Protein AF-A0AAD3ZET9-F1 (afdb_monomer_lite)

Radius of gyration: 19.84 Å; chains: 1; bounding box: 52×35×60 Å

Foldseek 3Di:
DLLVVLVVVCVVPVVLVVLLVVLLVVLVVVLVVLLVVLVPDDDDDLVLVQLVSLLVLLLSLLLSLLLSLLVQQLQVQLQCFPVVVVVLVDPDQLLVVLVSSLCRSLVSSCVRSVVSLVVNVVSPGSYDDSVLSVLLNSLLSLLLSLVSNLNCLVPHNSVDDPPVPDPPDPDPPVSSVVSSVVSSVSSVVLSCLLSVLSVCVVVVVDDPVCSVVSNVVSSVVSSVSSVVSNVCSSPVSSVSSVVVSVPD

Structure (mmCIF, N/CA/C/O backbone):
data_AF-A0AAD3ZET9-F1
#
_entry.id   AF-A0AAD3ZET9-F1
#
loop_
_atom_site.group_PDB
_atom_site.id
_atom_site.type_symbol
_atom_site.label_atom_id
_atom_site.label_alt_id
_atom_site.label_comp_id
_atom_site.label_asym_id
_atom_site.label_entity_id
_atom_site.label_seq_id
_atom_site.pdbx_PDB_ins_code
_atom_site.Cartn_x
_atom_site.Cartn_y
_atom_site.Cartn_z
_atom_site.occupancy
_atom_site.B_iso_or_equiv
_atom_site.auth_seq_id
_atom_site.auth_comp_id
_atom_site.auth_asym_id
_atom_site.auth_atom_id
_atom_site.pdbx_PDB_model_num
ATOM 1 N N . MET A 1 1 ? -18.912 12.401 10.276 1.00 59.88 1 MET A N 1
ATOM 2 C CA . MET A 1 1 ? -18.381 12.995 11.529 1.00 59.88 1 MET A CA 1
ATOM 3 C C . MET A 1 1 ? -17.102 12.295 11.999 1.00 59.88 1 MET A C 1
ATOM 5 O O . MET A 1 1 ? -16.132 12.987 12.284 1.00 59.88 1 MET A O 1
ATOM 9 N N . VAL A 1 2 ? -17.062 10.954 11.974 1.00 72.69 2 VAL A N 1
ATOM 10 C CA . VAL A 1 2 ? -15.893 10.130 12.354 1.00 72.69 2 VAL A CA 1
ATOM 11 C C . VAL A 1 2 ? -14.619 10.475 11.569 1.00 72.69 2 VAL A C 1
ATOM 13 O O . VAL A 1 2 ? -13.612 10.811 12.177 1.00 72.69 2 VAL A O 1
ATOM 16 N N . LEU A 1 3 ? -14.673 10.543 10.233 1.00 71.94 3 LEU A N 1
ATOM 17 C CA . LEU A 1 3 ? -13.487 10.866 9.421 1.00 71.94 3 LEU A CA 1
ATOM 18 C C . LEU A 1 3 ? -12.849 12.220 9.787 1.00 71.94 3 LEU A C 1
ATOM 2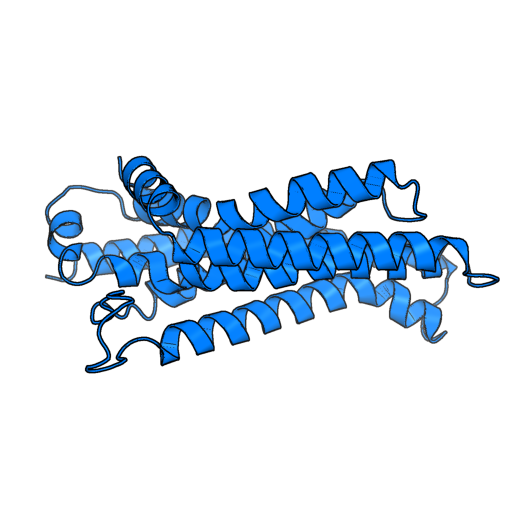0 O O . LEU A 1 3 ? -11.632 12.352 9.818 1.00 71.94 3 LEU A O 1
ATOM 24 N N . ARG A 1 4 ? -13.658 13.239 10.112 1.00 76.31 4 ARG A N 1
ATOM 25 C CA . ARG A 1 4 ? -13.148 14.566 10.504 1.00 76.31 4 ARG A CA 1
ATOM 26 C C . ARG A 1 4 ? -12.448 14.526 11.865 1.00 76.31 4 ARG A C 1
ATOM 28 O O . ARG A 1 4 ? -11.499 15.280 12.071 1.00 76.31 4 ARG A O 1
ATOM 35 N N . LYS A 1 5 ? -12.918 13.678 12.787 1.00 80.06 5 LYS A N 1
ATOM 36 C CA . LYS A 1 5 ? -12.248 13.411 14.068 1.00 80.06 5 LYS A CA 1
ATOM 37 C C . LYS A 1 5 ? -10.901 12.737 13.806 1.00 80.06 5 LYS A C 1
ATOM 39 O O . LYS A 1 5 ? -9.888 13.257 14.260 1.00 80.06 5 LYS A O 1
ATOM 44 N N . ASP A 1 6 ? -10.889 11.665 13.020 1.00 76.50 6 ASP A N 1
ATOM 45 C CA . ASP A 1 6 ? -9.679 10.881 12.749 1.00 76.50 6 ASP A CA 1
ATOM 46 C C . ASP A 1 6 ? -8.625 11.709 12.001 1.00 76.50 6 ASP A C 1
ATOM 48 O O . ASP A 1 6 ? -7.457 11.711 12.377 1.00 76.50 6 ASP A O 1
ATOM 52 N N . LEU A 1 7 ? -9.034 12.537 11.033 1.00 76.62 7 LEU A N 1
ATOM 53 C CA . LEU A 1 7 ? -8.137 13.491 10.373 1.00 76.62 7 LEU A CA 1
ATOM 54 C C . LEU A 1 7 ? -7.570 14.527 11.350 1.00 76.62 7 LEU A C 1
ATOM 56 O O . LEU A 1 7 ? -6.375 14.801 11.324 1.00 76.62 7 LEU A O 1
ATOM 60 N N . LYS A 1 8 ? -8.385 15.089 12.252 1.00 80.75 8 LYS A N 1
ATOM 61 C CA . LYS A 1 8 ? -7.870 16.003 13.286 1.00 80.75 8 LYS A CA 1
ATOM 62 C C . LYS A 1 8 ? -6.879 15.310 14.220 1.00 80.75 8 LYS A C 1
ATOM 64 O O . LYS A 1 8 ? -5.931 15.958 14.651 1.00 80.75 8 LYS A O 1
ATOM 69 N N . LEU A 1 9 ? -7.089 14.032 14.536 1.00 74.94 9 LEU A N 1
ATOM 70 C CA . LEU A 1 9 ? -6.130 13.241 15.306 1.00 74.94 9 LEU A CA 1
ATOM 71 C C . LEU A 1 9 ? -4.838 13.020 14.514 1.00 74.94 9 LEU A C 1
ATOM 73 O O . LEU A 1 9 ? -3.771 13.191 15.087 1.00 74.94 9 LEU A O 1
ATOM 77 N N . LEU A 1 10 ? -4.920 12.762 13.202 1.00 75.00 10 LEU A N 1
ATOM 78 C CA . LEU A 1 10 ? -3.753 12.666 12.316 1.00 75.00 10 LEU A CA 1
ATOM 79 C C . LEU A 1 10 ? -2.869 13.915 12.399 1.00 75.00 10 LEU A C 1
ATOM 81 O O . LEU A 1 10 ? -1.666 13.824 12.618 1.00 75.00 10 LEU A O 1
ATOM 85 N N . PHE A 1 11 ? -3.473 15.097 12.267 1.00 78.94 11 PHE A N 1
ATOM 86 C CA . PHE A 1 11 ? -2.749 16.370 12.324 1.00 78.94 11 PHE A CA 1
ATOM 87 C C . PHE A 1 11 ? -2.179 16.685 13.712 1.00 78.94 11 PHE A C 1
ATOM 89 O O . PHE A 1 11 ? -1.324 17.555 13.834 1.00 78.94 11 PHE A O 1
ATOM 96 N N . ARG A 1 12 ? -2.641 15.994 14.758 1.00 80.44 12 ARG A N 1
ATOM 97 C CA . ARG A 1 12 ? -2.218 16.210 16.146 1.00 80.44 12 ARG A CA 1
ATOM 98 C C . ARG A 1 12 ? -1.306 15.112 16.685 1.00 80.44 12 ARG A C 1
ATOM 100 O O . ARG A 1 12 ? -0.864 15.247 17.820 1.00 80.44 12 ARG A O 1
ATOM 107 N N . ASP A 1 13 ? -1.044 14.052 15.922 1.00 78.50 13 ASP A N 1
ATOM 108 C CA . ASP A 1 13 ? -0.205 12.931 16.347 1.00 78.50 13 ASP A CA 1
ATOM 109 C C . ASP A 1 13 ? 1.251 13.161 15.900 1.00 78.50 13 ASP A C 1
ATOM 111 O O . ASP A 1 13 ? 1.584 12.908 14.739 1.00 78.50 13 ASP A O 1
ATOM 115 N N . PRO A 1 14 ? 2.139 13.666 16.781 1.00 77.56 14 PRO A N 1
ATOM 116 C CA . PRO A 1 14 ? 3.501 14.019 16.393 1.00 77.56 14 PRO A CA 1
ATOM 117 C C . PRO A 1 14 ? 4.295 12.799 15.923 1.00 77.56 14 PRO A C 1
ATOM 119 O O . PRO A 1 14 ? 5.133 12.923 15.036 1.00 77.56 14 PRO A O 1
ATOM 122 N N . VAL A 1 15 ? 4.012 11.609 16.461 1.00 79.50 15 VAL A N 1
ATOM 123 C CA . VAL A 1 15 ? 4.734 10.375 16.121 1.00 79.50 15 VAL A CA 1
ATOM 124 C C . VAL A 1 15 ? 4.503 9.993 14.669 1.00 79.50 15 VAL A C 1
ATOM 126 O O . VAL A 1 15 ? 5.445 9.624 13.968 1.00 79.50 15 VAL A O 1
ATOM 129 N N . LEU A 1 16 ? 3.277 10.171 14.186 1.00 83.38 16 LEU A N 1
ATOM 130 C CA . LEU A 1 16 ? 2.956 9.954 12.785 1.00 83.38 16 LEU A CA 1
ATOM 131 C C . LEU A 1 16 ? 3.684 10.942 11.865 1.00 83.38 16 LEU A C 1
ATOM 133 O O . LEU A 1 16 ? 4.212 10.534 10.832 1.00 83.38 16 LEU A O 1
ATOM 137 N N . TRP A 1 17 ? 3.762 12.219 12.244 1.00 85.88 17 TRP A N 1
ATOM 138 C CA . TRP A 1 17 ? 4.511 13.220 11.476 1.00 85.88 17 TRP A CA 1
ATOM 139 C C . TRP A 1 17 ? 6.011 12.941 11.466 1.00 85.88 17 TRP A C 1
ATOM 141 O O . TRP A 1 17 ? 6.640 13.080 10.419 1.00 85.88 17 TRP A O 1
ATOM 151 N N . TYR A 1 18 ? 6.579 12.473 12.581 1.00 87.19 18 TYR A N 1
ATOM 152 C CA . TYR A 1 18 ? 7.960 11.993 12.612 1.00 87.19 18 TYR A CA 1
ATOM 153 C C . TYR A 1 18 ? 8.155 10.781 11.690 1.00 87.19 18 TYR A C 1
ATOM 155 O O . TYR A 1 18 ? 9.127 10.735 10.935 1.00 87.19 18 TYR A O 1
ATOM 163 N N . GLY A 1 19 ? 7.217 9.829 11.682 1.00 87.44 19 GLY A N 1
ATOM 164 C CA . GLY A 1 19 ? 7.230 8.685 10.763 1.00 87.44 19 GLY A CA 1
ATOM 165 C C . GLY A 1 19 ? 7.160 9.100 9.289 1.00 87.44 19 GLY A C 1
ATOM 166 O O . GLY A 1 19 ? 7.924 8.601 8.464 1.00 87.44 19 GLY A O 1
ATOM 167 N N . LEU A 1 20 ? 6.295 10.063 8.959 1.00 90.06 20 LEU A N 1
ATOM 168 C CA . LEU A 1 20 ? 6.174 10.626 7.612 1.00 90.06 20 LEU A CA 1
ATOM 169 C C . LEU A 1 20 ? 7.440 11.371 7.188 1.00 90.06 20 LEU A C 1
ATOM 171 O O . LEU A 1 20 ? 7.938 11.138 6.090 1.00 90.06 20 LEU A O 1
ATOM 175 N N . ALA A 1 21 ? 7.989 12.225 8.054 1.00 91.25 21 ALA A N 1
ATOM 176 C CA . ALA A 1 21 ? 9.201 12.984 7.765 1.00 91.25 21 ALA A CA 1
ATOM 177 C C . ALA A 1 21 ? 10.410 12.063 7.552 1.00 91.25 21 ALA A C 1
ATOM 179 O O . ALA A 1 21 ? 11.133 12.208 6.569 1.00 91.25 21 ALA A O 1
ATOM 180 N N . THR A 1 22 ? 10.604 11.074 8.430 1.00 92.00 22 THR A N 1
ATOM 181 C CA . THR A 1 22 ? 11.693 10.091 8.294 1.00 92.00 22 THR A CA 1
ATOM 182 C C . THR A 1 22 ? 11.552 9.272 7.013 1.00 92.00 22 THR A C 1
ATOM 184 O O . THR A 1 22 ? 12.521 9.131 6.270 1.00 92.00 22 THR A O 1
ATOM 187 N N . SER A 1 23 ? 10.342 8.814 6.691 1.00 92.81 23 SER A N 1
ATOM 188 C CA . SER A 1 23 ? 10.069 8.087 5.446 1.00 92.81 23 SER A CA 1
ATOM 189 C C . SER A 1 23 ? 10.305 8.944 4.203 1.00 92.81 23 SER A C 1
ATOM 191 O O . SER A 1 23 ? 10.903 8.468 3.241 1.00 92.81 23 SER A O 1
ATOM 193 N N . ALA A 1 24 ? 9.900 10.216 4.222 1.00 93.88 24 ALA A N 1
ATOM 194 C CA . ALA A 1 24 ? 10.145 11.152 3.128 1.00 93.88 24 ALA A CA 1
ATOM 195 C C . ALA A 1 24 ? 11.647 11.400 2.908 1.00 93.88 24 ALA A C 1
ATOM 197 O O . ALA A 1 24 ? 12.103 11.406 1.767 1.00 93.88 24 ALA A O 1
ATOM 198 N N . ILE A 1 25 ? 12.430 11.536 3.985 1.00 94.00 25 ILE A N 1
ATOM 199 C CA . ILE A 1 25 ? 13.893 11.671 3.906 1.00 94.00 25 ILE A CA 1
ATOM 200 C C . ILE A 1 25 ? 14.513 10.423 3.269 1.00 94.00 25 ILE A C 1
ATOM 202 O O . ILE A 1 25 ? 15.313 10.537 2.340 1.00 94.00 25 ILE A O 1
ATOM 206 N N . VAL A 1 26 ? 14.126 9.228 3.727 1.00 94.12 26 VAL A N 1
ATOM 207 C CA . VAL A 1 26 ? 14.641 7.963 3.179 1.00 94.12 26 VAL A CA 1
ATOM 208 C C . VAL A 1 26 ? 14.272 7.808 1.703 1.00 94.12 26 VAL A C 1
ATOM 210 O O . VAL A 1 26 ? 15.124 7.436 0.898 1.00 94.12 26 VAL A O 1
ATOM 213 N N . LEU A 1 27 ? 13.036 8.146 1.326 1.00 94.31 27 LEU A N 1
ATOM 214 C CA . LEU A 1 27 ? 12.600 8.159 -0.071 1.00 94.31 27 LEU A CA 1
ATOM 215 C C . LEU A 1 27 ? 13.383 9.173 -0.911 1.00 94.31 27 LEU A C 1
ATOM 217 O O . LEU A 1 27 ? 13.745 8.860 -2.040 1.00 94.31 27 LEU A O 1
ATOM 221 N N . GLY A 1 28 ? 13.707 10.345 -0.364 1.00 92.81 28 GLY A N 1
ATOM 222 C CA . GLY A 1 28 ? 14.546 11.342 -1.031 1.00 92.81 28 GLY A CA 1
ATOM 223 C C . GLY A 1 28 ? 15.955 10.823 -1.323 1.00 92.81 28 GLY A C 1
ATOM 224 O O . GLY A 1 28 ? 16.427 10.920 -2.456 1.00 92.81 28 GLY A O 1
ATOM 225 N N . PHE A 1 29 ? 16.609 10.199 -0.336 1.00 93.75 29 PHE A N 1
ATOM 226 C CA . PHE A 1 29 ? 17.913 9.556 -0.544 1.00 93.75 29 PHE A CA 1
ATOM 227 C C . PHE A 1 29 ? 17.836 8.407 -1.548 1.00 93.75 29 PHE A C 1
ATOM 229 O O . PHE A 1 29 ? 18.713 8.266 -2.400 1.00 93.75 29 PHE A O 1
ATOM 236 N N . PHE A 1 30 ? 16.783 7.596 -1.474 1.00 92.88 30 PHE A N 1
ATOM 237 C CA . PHE A 1 30 ? 16.557 6.513 -2.420 1.00 92.88 30 PHE A CA 1
ATOM 238 C C . PHE A 1 30 ? 16.367 7.034 -3.853 1.00 92.88 30 PHE A C 1
ATOM 240 O O . PHE A 1 30 ? 17.014 6.524 -4.769 1.00 92.88 30 PHE A O 1
ATOM 247 N N . ALA A 1 31 ? 15.551 8.075 -4.050 1.00 91.06 31 ALA A N 1
ATOM 248 C CA . ALA A 1 31 ? 15.366 8.723 -5.347 1.00 91.06 31 ALA A CA 1
ATOM 249 C C . ALA A 1 31 ? 16.699 9.254 -5.884 1.00 91.06 31 ALA A C 1
ATOM 251 O O . ALA A 1 31 ? 17.090 8.917 -6.996 1.00 91.06 31 ALA A O 1
ATOM 252 N N . TYR A 1 32 ? 17.447 10.000 -5.069 1.00 90.38 32 TYR A N 1
ATOM 253 C CA . TYR A 1 32 ? 18.755 10.534 -5.448 1.00 90.38 32 TYR A CA 1
ATOM 254 C C . TYR A 1 32 ? 19.741 9.440 -5.889 1.00 90.38 32 TYR A C 1
ATOM 256 O O . TYR A 1 32 ? 20.388 9.564 -6.932 1.00 90.38 32 TYR A O 1
ATOM 264 N N . ASN A 1 33 ? 19.829 8.349 -5.125 1.00 90.25 33 ASN A N 1
ATOM 265 C CA . ASN A 1 33 ? 20.699 7.220 -5.452 1.00 90.25 33 ASN A CA 1
ATOM 266 C C . ASN A 1 33 ? 20.255 6.507 -6.734 1.00 90.25 33 ASN A C 1
ATOM 268 O O . ASN A 1 33 ? 21.095 6.169 -7.565 1.00 90.25 33 ASN A O 1
ATOM 272 N N . THR A 1 34 ? 18.948 6.325 -6.921 1.00 86.75 34 THR A N 1
ATOM 273 C CA . THR A 1 34 ? 18.379 5.685 -8.118 1.00 86.75 34 THR A CA 1
ATOM 274 C C . THR A 1 34 ? 18.630 6.528 -9.365 1.00 86.75 34 THR A C 1
ATOM 276 O O . THR A 1 34 ? 19.055 5.995 -10.386 1.00 86.75 34 THR A O 1
ATOM 279 N N . ILE A 1 35 ? 18.451 7.848 -9.269 1.00 85.31 35 ILE A N 1
ATOM 280 C CA . ILE A 1 35 ? 18.710 8.788 -10.365 1.00 85.31 35 ILE A CA 1
ATOM 281 C C . ILE A 1 35 ? 20.180 8.732 -10.778 1.00 85.31 35 ILE A C 1
ATOM 283 O O . ILE A 1 35 ? 20.483 8.597 -11.960 1.00 85.31 35 ILE A O 1
ATOM 287 N N . ARG A 1 36 ? 21.108 8.756 -9.814 1.00 83.50 36 ARG A N 1
ATOM 288 C CA . ARG A 1 36 ? 22.543 8.649 -10.117 1.00 83.50 36 ARG A CA 1
ATOM 289 C C . ARG A 1 36 ? 22.939 7.293 -10.697 1.00 83.50 36 ARG A C 1
ATOM 291 O O . ARG A 1 36 ? 23.781 7.251 -11.586 1.00 83.50 36 ARG A O 1
ATOM 298 N N . ALA A 1 37 ? 22.354 6.204 -10.204 1.00 77.75 37 ALA A N 1
ATOM 299 C CA . ALA A 1 37 ? 22.646 4.857 -10.689 1.00 77.75 37 ALA A CA 1
ATOM 300 C C . ALA A 1 37 ? 22.058 4.585 -12.086 1.00 77.75 37 ALA A C 1
ATOM 302 O O . ALA A 1 37 ? 22.653 3.853 -12.871 1.00 77.75 37 ALA A O 1
ATOM 303 N N . GLY A 1 38 ? 20.912 5.184 -12.425 1.00 65.31 38 GLY A N 1
ATOM 304 C CA . GLY A 1 38 ? 20.279 5.035 -13.740 1.00 65.31 38 GLY A CA 1
ATOM 305 C C . GLY A 1 38 ? 21.081 5.651 -14.891 1.00 65.31 38 GLY A C 1
ATOM 306 O O . GLY A 1 38 ? 20.952 5.206 -16.026 1.00 65.31 38 GLY A O 1
ATOM 307 N N . VAL A 1 39 ? 21.953 6.622 -14.603 1.00 57.97 39 VAL A N 1
ATOM 308 C CA . VAL A 1 39 ? 22.820 7.285 -15.596 1.00 57.97 39 VAL A CA 1
ATOM 309 C C . VAL A 1 39 ? 24.027 6.414 -15.999 1.00 57.97 39 VAL A C 1
ATOM 311 O O . VAL A 1 39 ? 24.650 6.675 -17.023 1.00 57.97 39 VAL A O 1
ATOM 314 N N . SER A 1 40 ? 24.362 5.363 -15.238 1.00 54.59 40 SER A N 1
ATOM 315 C CA . SER A 1 40 ? 25.603 4.584 -15.407 1.00 54.59 40 SER A CA 1
ATOM 316 C C . SER A 1 40 ? 25.432 3.145 -15.929 1.00 54.59 40 SER A C 1
ATOM 318 O O . SER A 1 40 ? 26.418 2.413 -16.011 1.00 54.59 40 SER A O 1
ATOM 320 N N . GLY A 1 41 ? 24.219 2.709 -16.292 1.00 53.44 41 GLY A N 1
ATOM 321 C CA . GLY A 1 41 ? 23.936 1.317 -16.684 1.00 53.44 41 GLY A CA 1
ATOM 322 C C . GLY A 1 41 ? 23.970 1.048 -18.195 1.00 53.44 41 GLY A C 1
ATOM 323 O O . GLY A 1 41 ? 23.101 1.524 -18.919 1.00 53.44 41 GLY A O 1
ATOM 324 N N . GLY A 1 42 ? 24.928 0.234 -18.657 1.00 51.66 42 GLY A N 1
ATOM 325 C CA . GLY A 1 42 ? 25.015 -0.289 -20.033 1.00 51.66 42 GLY A CA 1
ATOM 326 C C . GLY A 1 42 ? 24.382 -1.681 -20.248 1.00 51.66 42 GLY A C 1
ATOM 327 O O . GLY A 1 42 ? 24.190 -2.442 -19.298 1.00 51.66 42 GLY A O 1
ATOM 328 N N . ASP A 1 43 ? 24.075 -1.984 -21.518 1.00 49.69 43 ASP A N 1
ATOM 329 C CA . ASP A 1 43 ? 23.848 -3.291 -22.180 1.00 49.69 43 ASP A CA 1
ATOM 330 C C . ASP A 1 43 ? 23.029 -4.388 -21.462 1.00 49.69 43 ASP A C 1
ATOM 332 O O . ASP A 1 43 ? 23.350 -5.578 -21.513 1.00 49.69 43 ASP A O 1
ATOM 336 N N . ARG A 1 44 ? 21.894 -4.035 -20.851 1.00 56.81 44 ARG A N 1
ATOM 337 C CA . ARG A 1 44 ? 20.790 -4.993 -20.617 1.00 56.81 44 ARG A CA 1
ATOM 338 C C . ARG A 1 44 ? 19.665 -4.722 -21.612 1.00 56.81 44 ARG A C 1
ATOM 340 O O . ARG A 1 44 ? 19.512 -3.581 -22.043 1.00 56.81 44 ARG A O 1
ATOM 347 N N . SER A 1 45 ? 18.862 -5.739 -21.960 1.00 59.75 45 SER A N 1
ATOM 348 C CA . SER A 1 45 ? 17.663 -5.512 -22.778 1.00 59.75 45 SER A CA 1
ATOM 349 C C .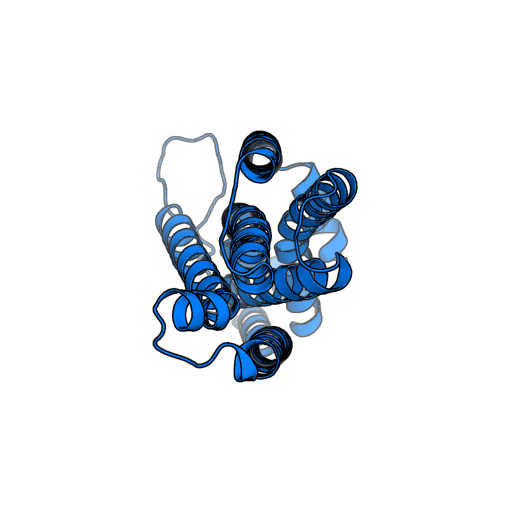 SER A 1 45 ? 16.828 -4.399 -22.132 1.00 59.75 45 SER A C 1
ATOM 351 O O . SER A 1 45 ? 16.494 -4.466 -20.945 1.00 59.75 45 SER A O 1
ATOM 353 N N . PHE A 1 46 ? 16.584 -3.329 -22.897 1.00 66.94 46 PHE A N 1
ATOM 354 C CA . PHE A 1 46 ? 16.046 -2.053 -22.407 1.00 66.94 46 PHE A CA 1
ATOM 355 C C . PHE A 1 46 ? 14.759 -2.239 -21.587 1.00 66.94 46 PHE A C 1
ATOM 357 O O . PHE A 1 46 ? 14.595 -1.631 -20.531 1.00 66.94 46 PHE A O 1
ATOM 364 N N . GLU A 1 47 ? 13.892 -3.161 -22.014 1.00 69.81 47 GLU A N 1
ATOM 365 C CA . GLU A 1 47 ? 12.628 -3.482 -21.340 1.00 69.81 47 GLU A CA 1
ATOM 366 C C . GLU A 1 47 ? 12.814 -4.193 -19.989 1.00 69.81 47 GLU A C 1
ATOM 368 O O . GLU A 1 47 ? 12.129 -3.865 -19.020 1.00 69.81 47 GLU A O 1
ATOM 373 N N . SER A 1 48 ? 13.784 -5.106 -19.871 1.00 69.56 48 SER A N 1
ATOM 374 C CA . SER A 1 48 ? 14.086 -5.777 -18.599 1.00 69.56 48 SER A CA 1
ATOM 375 C C . SER A 1 48 ? 14.713 -4.809 -17.593 1.00 69.56 48 SER A C 1
ATOM 377 O O . SER A 1 48 ? 14.359 -4.807 -16.415 1.00 69.56 48 SER A O 1
ATOM 379 N N . ALA A 1 49 ? 15.621 -3.939 -18.049 1.00 75.38 49 ALA A N 1
ATOM 380 C CA . ALA A 1 49 ? 16.218 -2.907 -17.201 1.00 75.38 49 ALA A CA 1
ATOM 381 C C . ALA A 1 49 ? 15.157 -1.921 -16.681 1.00 75.38 49 ALA A C 1
ATOM 383 O O . ALA A 1 49 ? 15.103 -1.641 -15.481 1.00 75.38 49 ALA A O 1
ATOM 384 N N . LYS A 1 50 ? 14.259 -1.478 -17.567 1.00 82.62 50 LYS A N 1
ATOM 385 C CA . LYS A 1 50 ? 13.120 -0.612 -17.245 1.00 82.62 50 LYS A CA 1
ATOM 386 C C . LYS A 1 50 ? 12.170 -1.243 -16.229 1.00 82.62 50 LYS A C 1
ATOM 388 O O . LYS A 1 50 ? 11.791 -0.591 -15.256 1.00 82.62 50 LYS A O 1
ATOM 393 N N . GLY A 1 51 ? 11.834 -2.524 -16.404 1.00 83.56 51 GLY A N 1
ATOM 394 C CA . GLY A 1 51 ? 10.997 -3.269 -15.461 1.00 83.56 51 GLY A CA 1
ATOM 395 C C . GLY A 1 51 ? 11.623 -3.399 -14.067 1.00 83.56 51 GLY A C 1
ATOM 396 O O . GLY A 1 51 ? 10.919 -3.281 -13.065 1.00 83.56 51 GLY A O 1
ATOM 397 N N . MET A 1 52 ? 12.947 -3.587 -13.970 1.00 83.94 52 MET A N 1
ATOM 398 C CA . MET A 1 52 ? 13.641 -3.665 -12.673 1.00 83.94 52 MET A CA 1
ATOM 399 C C . MET A 1 52 ? 13.629 -2.317 -11.950 1.00 83.94 52 MET A C 1
ATOM 401 O O . MET A 1 52 ? 13.357 -2.258 -10.747 1.00 83.94 52 MET A O 1
ATOM 405 N N . ILE A 1 53 ? 13.922 -1.240 -12.682 1.00 88.12 53 ILE A N 1
ATOM 406 C CA . ILE A 1 53 ? 13.943 0.123 -12.145 1.00 88.12 53 ILE A CA 1
ATOM 407 C C . ILE A 1 53 ? 12.545 0.506 -11.654 1.00 88.12 53 ILE A C 1
ATOM 409 O O . ILE A 1 53 ? 12.397 0.874 -10.490 1.00 88.12 53 ILE A O 1
ATOM 413 N N . SER A 1 54 ? 11.514 0.315 -12.483 1.00 88.56 54 SER A N 1
ATOM 414 C CA . SER A 1 54 ? 10.128 0.628 -12.113 1.00 88.56 54 SER A CA 1
ATOM 415 C C . SER A 1 54 ? 9.638 -0.201 -10.919 1.00 88.56 54 SER A C 1
ATOM 417 O O . SER A 1 54 ? 9.064 0.343 -9.977 1.00 88.56 54 SER A O 1
ATOM 419 N N . GLY A 1 55 ? 9.956 -1.501 -10.873 1.00 88.00 55 GLY A N 1
ATOM 420 C CA . GLY A 1 55 ? 9.632 -2.347 -9.720 1.00 88.00 55 GLY A CA 1
ATOM 421 C C . GLY A 1 55 ? 10.250 -1.840 -8.413 1.00 88.00 55 GLY A C 1
ATOM 422 O O . GLY A 1 55 ? 9.576 -1.789 -7.384 1.00 88.00 55 GLY A O 1
ATOM 423 N N . THR A 1 56 ? 11.504 -1.384 -8.459 1.00 89.38 56 THR A N 1
ATOM 424 C CA . THR A 1 56 ? 12.201 -0.837 -7.283 1.00 89.38 56 THR A CA 1
ATOM 425 C C . THR A 1 56 ? 11.635 0.531 -6.873 1.00 89.38 56 THR A C 1
ATOM 427 O O . THR A 1 56 ? 11.463 0.793 -5.680 1.00 89.38 56 THR A O 1
ATOM 430 N N . ILE A 1 57 ? 11.287 1.378 -7.850 1.00 91.56 57 ILE A N 1
ATOM 431 C CA . ILE A 1 57 ? 10.623 2.675 -7.642 1.00 91.56 57 ILE A CA 1
ATOM 432 C C . ILE A 1 57 ? 9.262 2.486 -6.971 1.00 91.56 57 ILE A C 1
ATOM 434 O O . ILE A 1 57 ? 8.950 3.227 -6.049 1.00 91.56 57 ILE A O 1
ATOM 438 N N . VAL A 1 58 ? 8.468 1.483 -7.356 1.00 93.56 58 VAL A N 1
ATOM 439 C CA . VAL A 1 58 ? 7.176 1.190 -6.708 1.00 93.56 58 VAL A CA 1
ATOM 440 C C . VAL A 1 58 ? 7.364 0.556 -5.327 1.00 93.56 58 VAL A C 1
ATOM 442 O O . VAL A 1 58 ? 6.623 0.865 -4.393 1.00 93.56 58 VAL A O 1
ATOM 445 N N . MET A 1 59 ? 8.363 -0.313 -5.164 1.00 93.88 59 MET A N 1
ATOM 446 C CA . MET A 1 59 ? 8.609 -1.045 -3.918 1.00 93.88 59 MET A CA 1
ATOM 447 C C . MET A 1 59 ? 8.836 -0.121 -2.722 1.00 93.88 59 MET A C 1
ATOM 449 O O . MET A 1 59 ? 8.208 -0.287 -1.675 1.00 93.88 59 MET A O 1
ATOM 453 N N . MET A 1 60 ? 9.744 0.842 -2.861 1.00 93.25 60 MET A N 1
ATOM 454 C CA . MET A 1 60 ? 10.208 1.661 -1.744 1.00 93.25 60 MET A CA 1
ATOM 455 C C . MET A 1 60 ? 9.107 2.521 -1.083 1.00 93.25 60 MET A C 1
ATOM 457 O O . MET A 1 60 ? 8.953 2.442 0.141 1.00 93.25 60 MET A O 1
ATOM 461 N N . PRO A 1 61 ? 8.293 3.304 -1.823 1.00 93.69 61 PRO A N 1
ATOM 462 C CA . PRO A 1 61 ? 7.183 4.056 -1.243 1.00 93.69 61 PRO A CA 1
ATOM 463 C C . PRO A 1 61 ? 6.081 3.140 -0.707 1.00 93.69 61 PRO A C 1
ATOM 465 O O . PRO A 1 61 ? 5.481 3.473 0.312 1.00 93.69 61 PRO A O 1
ATOM 468 N N . CYS A 1 62 ? 5.837 1.972 -1.313 1.00 95.06 62 CYS A N 1
ATOM 469 C CA . CYS A 1 62 ? 4.890 0.989 -0.777 1.00 95.06 62 CYS A CA 1
ATOM 470 C C . CYS A 1 62 ? 5.349 0.422 0.573 1.00 95.06 62 CYS A C 1
ATOM 472 O O . CYS A 1 62 ? 4.543 0.306 1.497 1.00 95.06 62 CYS A O 1
ATOM 474 N N . LEU A 1 63 ? 6.640 0.103 0.720 1.00 94.62 63 LEU A N 1
ATOM 475 C CA . LEU A 1 63 ? 7.204 -0.378 1.983 1.00 94.62 63 LEU A CA 1
ATOM 476 C C . LEU A 1 63 ? 7.121 0.694 3.071 1.00 94.62 63 LEU A C 1
ATOM 478 O O . LEU A 1 63 ? 6.587 0.428 4.147 1.00 94.62 63 LEU A O 1
ATOM 482 N N . MET A 1 64 ? 7.569 1.917 2.781 1.00 93.75 64 MET A N 1
ATOM 483 C CA . MET A 1 64 ? 7.491 3.030 3.737 1.00 93.75 64 MET A CA 1
ATOM 484 C C . MET A 1 64 ? 6.041 3.388 4.085 1.00 93.75 64 MET A C 1
ATOM 486 O O . MET A 1 64 ? 5.700 3.572 5.255 1.00 93.75 64 MET A O 1
ATOM 490 N N . GLY A 1 65 ? 5.160 3.391 3.085 1.00 91.69 65 GLY A N 1
ATOM 491 C CA . GLY A 1 65 ? 3.722 3.560 3.265 1.00 91.69 65 GLY A CA 1
ATOM 492 C C . GLY A 1 65 ? 3.128 2.494 4.184 1.00 91.69 65 GLY A C 1
ATOM 493 O O . GLY A 1 65 ? 2.373 2.834 5.089 1.00 91.69 65 GLY A O 1
ATOM 494 N N . SER A 1 66 ? 3.528 1.223 4.046 1.00 92.06 66 SER A N 1
ATOM 495 C CA . SER A 1 66 ? 3.041 0.141 4.917 1.00 92.06 66 SER A CA 1
ATOM 496 C C . SER A 1 66 ? 3.428 0.328 6.385 1.00 92.06 66 SER A C 1
ATOM 498 O O . SER A 1 66 ? 2.594 0.108 7.265 1.00 92.06 66 SER A O 1
ATOM 500 N N . VAL A 1 67 ? 4.643 0.816 6.654 1.00 90.31 67 VAL A N 1
ATOM 501 C CA . VAL A 1 67 ? 5.150 1.078 8.011 1.00 90.31 67 VAL A CA 1
ATOM 502 C C . VAL A 1 67 ? 4.340 2.173 8.703 1.00 90.31 67 VAL A C 1
ATOM 504 O O . VAL A 1 67 ? 3.995 2.048 9.880 1.00 90.31 67 VAL A O 1
ATOM 507 N N . ILE A 1 68 ? 3.993 3.239 7.983 1.00 88.88 68 ILE A N 1
ATOM 508 C CA . ILE A 1 68 ? 3.168 4.330 8.525 1.00 88.88 68 ILE A CA 1
ATOM 509 C C . ILE A 1 68 ? 1.686 3.935 8.564 1.00 88.88 68 ILE A C 1
ATOM 511 O O . ILE A 1 68 ? 0.973 4.260 9.516 1.00 88.88 68 ILE A O 1
ATOM 515 N N . GLY A 1 69 ? 1.222 3.175 7.572 1.00 86.50 69 GLY A N 1
ATOM 516 C CA . GLY A 1 69 ? -0.112 2.577 7.532 1.00 86.50 69 GLY A CA 1
ATOM 517 C C . GLY A 1 69 ? -0.377 1.699 8.755 1.00 86.50 69 GLY A C 1
ATOM 518 O O . GLY A 1 69 ? -1.431 1.796 9.377 1.00 86.50 69 GLY A O 1
ATOM 519 N N . ALA A 1 70 ? 0.614 0.922 9.200 1.00 85.94 70 ALA A N 1
ATOM 520 C CA . ALA A 1 70 ? 0.479 0.070 10.380 1.00 85.94 70 ALA A CA 1
ATOM 521 C C . ALA A 1 70 ? 0.230 0.880 11.666 1.00 85.94 70 ALA A C 1
ATOM 523 O O . ALA A 1 70 ? -0.522 0.441 12.533 1.00 85.94 70 ALA A O 1
ATOM 524 N N . GLN A 1 71 ? 0.801 2.085 11.769 1.00 84.44 71 GLN A N 1
ATOM 525 C CA . GLN A 1 71 ? 0.606 2.996 12.907 1.00 84.44 71 GLN A CA 1
ATOM 526 C C . GLN A 1 71 ? -0.752 3.715 12.882 1.00 84.44 71 GLN A C 1
ATOM 528 O O . GLN A 1 71 ? -1.215 4.210 13.912 1.00 84.44 71 GLN A O 1
ATOM 533 N N . THR A 1 72 ? -1.395 3.768 11.715 1.00 84.69 72 THR A N 1
ATOM 534 C CA . THR A 1 72 ? -2.731 4.344 11.532 1.00 84.69 72 THR A CA 1
ATOM 535 C C . THR A 1 72 ? -3.784 3.253 11.469 1.00 84.69 72 THR A C 1
ATOM 537 O O . THR A 1 72 ? -4.459 3.002 12.462 1.00 84.69 72 THR A O 1
ATOM 540 N N . GLY A 1 73 ? -3.906 2.581 10.325 1.00 81.56 73 GLY A N 1
ATOM 541 C CA . GLY A 1 73 ? -4.897 1.547 10.048 1.00 81.56 73 GLY A CA 1
ATOM 542 C C . GLY A 1 73 ? -4.778 0.322 10.940 1.00 81.56 73 GLY A C 1
ATOM 543 O O . GLY A 1 73 ? -5.800 -0.179 11.400 1.00 81.56 73 GLY A O 1
ATOM 544 N N . GLY A 1 74 ? -3.550 -0.108 11.239 1.00 81.50 74 GLY A N 1
ATOM 545 C CA . GLY A 1 74 ? -3.282 -1.330 12.007 1.00 81.50 74 GLY A CA 1
ATOM 546 C C . GLY A 1 74 ? -3.744 -1.311 13.466 1.00 81.50 74 GLY A C 1
ATOM 547 O O . GLY A 1 74 ? -3.828 -2.362 14.101 1.00 81.50 74 GLY A O 1
ATOM 548 N N . ILE A 1 75 ? -4.042 -0.123 13.993 1.00 84.69 75 ILE A N 1
ATOM 549 C CA . ILE A 1 75 ? -4.541 0.088 15.357 1.00 84.69 75 ILE A CA 1
ATOM 550 C C . ILE A 1 75 ? -5.700 1.101 15.406 1.00 84.69 75 ILE A C 1
ATOM 552 O O . ILE A 1 75 ? -6.043 1.591 16.477 1.00 84.69 75 ILE A O 1
ATOM 556 N N . SER A 1 76 ? -6.295 1.465 14.268 1.00 85.00 76 SER A N 1
ATOM 557 C CA . SER A 1 76 ? -7.276 2.559 14.154 1.00 85.00 76 SER A CA 1
ATOM 558 C C . SER A 1 76 ? -8.561 2.371 14.975 1.00 85.00 76 SER A C 1
ATOM 560 O O . SER A 1 76 ? -9.114 3.345 15.490 1.00 85.00 76 SER A O 1
ATOM 562 N N . LEU A 1 77 ? -9.071 1.148 15.075 1.00 83.94 77 LEU A N 1
ATOM 563 C CA . LEU A 1 77 ? -10.220 0.740 15.881 1.00 83.94 77 LEU A CA 1
ATOM 564 C C . LEU A 1 77 ? -9.786 0.479 17.326 1.00 83.94 77 LEU A C 1
ATOM 566 O O . LEU A 1 77 ? -10.434 0.949 18.257 1.00 83.94 77 LEU A O 1
ATOM 570 N N . SER A 1 78 ? -8.639 -0.179 17.510 1.00 84.44 78 SER A N 1
ATOM 571 C CA . SER A 1 78 ? -8.060 -0.436 18.837 1.00 84.44 78 SER A CA 1
ATOM 572 C C . SER A 1 78 ? -7.766 0.847 19.625 1.00 84.44 78 SER A C 1
ATOM 574 O O . SER A 1 78 ? -7.957 0.887 20.838 1.00 84.44 78 SER A O 1
ATOM 576 N N . ARG A 1 79 ? -7.373 1.929 18.937 1.00 79.19 79 ARG A N 1
ATOM 577 C CA . ARG A 1 79 ? -7.112 3.257 19.524 1.00 79.19 79 ARG A CA 1
ATOM 578 C C . ARG A 1 79 ? -8.344 3.923 20.136 1.00 79.19 79 ARG A C 1
ATOM 580 O O . ARG A 1 79 ? -8.174 4.859 20.913 1.00 79.19 79 ARG A O 1
ATOM 587 N N . GLU A 1 80 ? -9.558 3.483 19.807 1.00 80.81 80 GLU A N 1
ATOM 588 C CA . GLU A 1 80 ? -10.772 4.011 20.445 1.00 80.81 80 GLU A CA 1
ATOM 589 C C . GLU A 1 80 ? -10.874 3.573 21.917 1.00 80.81 80 GLU A C 1
ATOM 591 O O . GLU A 1 80 ? -11.460 4.290 22.731 1.00 80.81 80 GLU A O 1
ATOM 596 N N . GLY A 1 81 ? -10.256 2.440 22.280 1.00 80.81 81 GLY A N 1
ATOM 597 C CA . GLY A 1 81 ? -10.108 1.974 23.658 1.00 80.81 81 GLY A CA 1
ATOM 598 C C . GLY A 1 81 ? -11.408 1.995 24.468 1.00 80.81 81 GLY A C 1
ATOM 599 O O . GLY A 1 81 ? -12.464 1.580 23.997 1.00 80.81 81 GLY A O 1
ATOM 600 N N . SER A 1 82 ? -11.348 2.537 25.688 1.00 71.38 82 SER A N 1
ATOM 601 C CA . SER A 1 82 ? -12.511 2.679 26.579 1.00 71.38 82 SER A CA 1
ATOM 602 C C . SER A 1 82 ? -13.574 3.660 26.074 1.00 71.38 82 SER A C 1
ATOM 604 O O . SER A 1 82 ? -14.703 3.633 26.549 1.00 71.38 82 SER A O 1
ATOM 606 N N . CYS A 1 83 ? -13.239 4.533 25.120 1.00 75.62 83 CYS A N 1
ATOM 607 C CA . CYS A 1 83 ? -14.196 5.465 24.523 1.00 75.62 83 CYS A CA 1
ATOM 608 C C . CYS A 1 83 ? -15.041 4.811 23.421 1.00 75.62 83 CYS A C 1
ATOM 610 O O . CYS A 1 83 ? -15.964 5.452 22.915 1.00 75.62 83 CYS A O 1
ATOM 612 N N . PHE A 1 84 ? -14.771 3.549 23.069 1.00 81.56 84 PHE A N 1
ATOM 613 C CA . PHE A 1 84 ? -15.532 2.814 22.060 1.00 81.56 84 PHE A CA 1
ATOM 614 C C . PHE A 1 84 ? -17.031 2.723 22.399 1.00 81.56 84 PHE A C 1
ATOM 616 O O . PHE A 1 84 ? -17.866 2.819 21.503 1.00 81.56 84 PHE A O 1
ATOM 623 N N . TRP A 1 85 ? -17.390 2.705 23.688 1.00 79.62 85 TRP A N 1
ATOM 624 C CA . TRP A 1 85 ? -18.784 2.740 24.151 1.00 79.62 85 TRP A CA 1
ATOM 625 C C . TRP A 1 85 ? -19.589 3.968 23.653 1.00 79.62 85 TRP A C 1
ATOM 627 O O . TRP A 1 85 ? -20.806 3.907 23.522 1.00 79.62 85 TRP A O 1
ATOM 637 N N . LEU A 1 86 ? -18.930 5.083 23.295 1.00 80.69 86 LEU A N 1
ATOM 638 C CA . LEU A 1 86 ? -19.576 6.303 22.794 1.00 80.69 86 LEU A CA 1
ATOM 639 C C . LEU A 1 86 ? -19.957 6.141 21.325 1.00 80.69 86 LEU A C 1
ATOM 641 O O . LEU A 1 86 ? -20.870 6.812 20.845 1.00 80.69 86 LEU A O 1
ATOM 645 N N . LEU A 1 87 ? -19.221 5.284 20.609 1.00 81.31 87 LEU A N 1
ATOM 646 C CA . LEU A 1 87 ? -19.562 4.873 19.255 1.00 81.31 87 LEU A CA 1
ATOM 647 C C . LEU A 1 87 ? -20.704 3.857 19.281 1.00 81.31 87 LEU A C 1
ATOM 649 O O . LEU A 1 87 ? -21.561 3.945 18.415 1.00 81.31 87 LEU A O 1
ATOM 653 N N . GLN A 1 88 ? -20.759 2.977 20.289 1.00 81.25 88 GLN A N 1
ATOM 654 C CA . GLN A 1 88 ? -21.896 2.070 20.511 1.00 81.25 88 GLN A CA 1
ATOM 655 C C . GLN A 1 88 ? -23.185 2.838 20.845 1.00 81.25 88 GLN A C 1
ATOM 657 O O . GLN A 1 88 ? -24.248 2.535 20.320 1.00 81.25 88 GLN A O 1
ATOM 662 N N . ALA A 1 89 ? -23.091 3.883 21.675 1.00 80.00 89 ALA A N 1
ATOM 663 C CA . ALA A 1 89 ? -24.242 4.698 22.068 1.00 80.00 89 ALA A CA 1
ATOM 664 C C . ALA A 1 89 ? -24.770 5.628 20.955 1.00 80.00 89 ALA A C 1
ATOM 666 O O . ALA A 1 89 ? -25.854 6.193 21.095 1.00 80.00 89 ALA A O 1
ATOM 667 N N . ASN A 1 90 ? -24.017 5.823 19.866 1.00 78.81 90 ASN A N 1
ATOM 668 C CA . ASN A 1 90 ? -24.459 6.613 18.719 1.00 78.81 90 ASN A CA 1
ATOM 669 C C . ASN A 1 90 ? -24.919 5.696 17.580 1.00 78.81 90 ASN A C 1
ATOM 671 O O . ASN A 1 90 ? -24.179 4.782 17.226 1.00 78.81 90 ASN A O 1
ATOM 675 N N . PRO A 1 91 ? -26.048 5.988 16.907 1.00 65.75 91 PRO A N 1
ATOM 676 C CA . PRO A 1 91 ? -26.483 5.240 15.731 1.00 65.75 91 PRO A CA 1
ATOM 677 C C . PRO A 1 91 ? -25.537 5.524 14.555 1.00 65.75 91 PRO A C 1
ATOM 679 O O . PRO A 1 91 ? -25.773 6.407 13.729 1.00 65.75 91 PRO A O 1
ATOM 682 N N . THR A 1 92 ? -24.418 4.804 14.500 1.00 78.06 92 THR A N 1
ATOM 683 C CA . THR A 1 92 ? -23.433 4.899 13.423 1.00 78.06 92 THR A CA 1
ATOM 684 C C . THR A 1 92 ? -23.385 3.573 12.690 1.00 78.06 92 THR A C 1
ATOM 686 O O . THR A 1 92 ? -23.064 2.548 13.275 1.00 78.06 92 THR A O 1
ATOM 689 N N . ASP A 1 93 ? -23.659 3.606 11.390 1.00 84.75 93 ASP A N 1
ATOM 690 C CA . ASP A 1 93 ? -23.534 2.435 10.525 1.00 84.75 93 ASP A CA 1
ATOM 691 C C . ASP A 1 93 ? -22.074 1.931 10.494 1.00 84.75 93 ASP A C 1
ATOM 693 O O . ASP A 1 93 ? -21.137 2.693 10.202 1.00 84.75 93 ASP A O 1
ATOM 697 N N . GLY A 1 94 ? -21.882 0.638 10.779 1.00 82.56 94 GLY A N 1
ATOM 698 C CA . GLY A 1 94 ? -20.578 -0.025 10.790 1.00 82.56 94 GLY A CA 1
ATOM 699 C C . GLY A 1 94 ? -19.849 0.071 9.447 1.00 82.56 94 GLY A C 1
ATOM 700 O O . GLY A 1 94 ? -18.621 0.206 9.415 1.00 82.56 94 GLY A O 1
ATOM 701 N N . ALA A 1 95 ? -20.582 0.118 8.327 1.00 86.31 95 ALA A N 1
ATOM 702 C CA . ALA A 1 95 ? -19.992 0.322 7.004 1.00 86.31 95 ALA A CA 1
ATOM 703 C C . ALA A 1 95 ? -19.352 1.710 6.858 1.00 86.31 95 ALA A C 1
ATOM 705 O O . ALA A 1 95 ? -18.250 1.842 6.317 1.00 86.31 95 ALA A O 1
ATOM 706 N N . ASN A 1 96 ? -20.001 2.752 7.380 1.00 87.25 96 ASN A N 1
ATOM 707 C CA . ASN A 1 96 ? -19.468 4.114 7.343 1.00 87.25 96 ASN A CA 1
ATOM 708 C C . ASN A 1 96 ? -18.255 4.275 8.266 1.00 87.25 96 ASN A C 1
ATOM 710 O O . ASN A 1 96 ? -17.295 4.960 7.901 1.00 87.25 96 ASN A O 1
ATOM 714 N N . LEU A 1 97 ? -18.261 3.611 9.427 1.00 87.38 97 LEU A N 1
ATOM 715 C CA . LEU A 1 97 ? -17.118 3.578 10.340 1.00 87.38 97 LEU A CA 1
ATOM 716 C C . LEU A 1 97 ? -15.910 2.876 9.700 1.00 87.38 97 LEU A C 1
ATOM 718 O O . LEU A 1 97 ? -14.805 3.422 9.715 1.00 87.38 97 LEU A O 1
ATOM 722 N N . PHE A 1 98 ? -16.125 1.718 9.067 1.00 89.12 98 PHE A N 1
ATOM 723 C CA . PHE A 1 98 ? -15.066 0.982 8.373 1.00 89.12 98 PHE A CA 1
ATOM 724 C C . PHE A 1 98 ? -14.462 1.797 7.221 1.00 89.12 98 PHE A C 1
ATOM 726 O O . PHE A 1 98 ? -13.244 1.945 7.135 1.00 89.12 98 PHE A O 1
ATOM 733 N N . ARG A 1 99 ? -15.300 2.393 6.361 1.00 90.62 99 ARG A N 1
ATOM 734 C CA . ARG A 1 99 ? -14.841 3.228 5.234 1.00 90.62 99 ARG A CA 1
ATOM 735 C C . ARG A 1 99 ? -14.054 4.452 5.693 1.00 90.62 99 ARG A C 1
ATOM 737 O O . ARG A 1 99 ? -13.052 4.798 5.071 1.00 90.62 99 ARG A O 1
ATOM 744 N N . ALA A 1 100 ? -14.476 5.095 6.782 1.00 89.19 100 ALA A N 1
ATOM 745 C CA . ALA A 1 100 ? -13.740 6.221 7.351 1.00 89.19 100 ALA A CA 1
ATOM 746 C C . ALA A 1 100 ? -12.332 5.799 7.801 1.00 89.19 100 ALA A C 1
ATOM 748 O O . ALA A 1 100 ? -11.356 6.470 7.461 1.00 89.19 100 ALA A O 1
ATOM 749 N N . LYS A 1 101 ? -12.218 4.658 8.490 1.00 90.56 101 LYS A N 1
ATOM 750 C CA . LYS A 1 101 ? -10.922 4.115 8.920 1.00 90.56 101 LYS A CA 1
ATOM 751 C C . LYS A 1 101 ? -10.069 3.649 7.736 1.00 90.56 101 LYS A C 1
ATOM 753 O O . LYS A 1 101 ? -8.859 3.850 7.759 1.00 90.56 101 LYS A O 1
ATOM 758 N N . PHE A 1 102 ? -10.685 3.137 6.669 1.00 91.62 102 PHE A N 1
ATOM 759 C CA . PHE A 1 102 ? -10.002 2.805 5.412 1.00 91.62 102 PHE A CA 1
ATOM 760 C C . PHE A 1 102 ? -9.308 4.005 4.781 1.00 91.62 102 PHE A C 1
ATOM 762 O O . PHE A 1 102 ? -8.104 3.960 4.529 1.00 91.62 102 PHE A O 1
ATOM 769 N N . ILE A 1 103 ? -10.040 5.103 4.598 1.00 90.88 103 ILE A N 1
ATOM 770 C CA . ILE A 1 103 ? -9.465 6.343 4.064 1.00 90.88 103 ILE A CA 1
ATOM 771 C C . ILE A 1 103 ? -8.340 6.836 4.981 1.00 90.88 103 ILE A C 1
ATOM 773 O O . ILE A 1 103 ? -7.281 7.228 4.496 1.00 90.88 103 ILE A O 1
ATOM 777 N N . TYR A 1 104 ? -8.541 6.765 6.299 1.00 88.62 104 TYR A N 1
ATOM 778 C CA . TYR A 1 104 ? -7.536 7.154 7.284 1.00 88.62 104 TYR A CA 1
ATOM 779 C C . TYR A 1 104 ? -6.238 6.333 7.189 1.00 88.62 104 TYR A C 1
ATOM 781 O O . TYR A 1 104 ? -5.158 6.912 7.261 1.00 88.62 104 TYR A O 1
ATOM 789 N N . ALA A 1 105 ? -6.318 5.016 6.977 1.00 90.31 105 ALA A N 1
ATOM 790 C CA . ALA A 1 105 ? -5.142 4.156 6.815 1.00 90.31 105 ALA A CA 1
ATOM 791 C C . ALA A 1 105 ? -4.427 4.349 5.473 1.00 90.31 105 ALA A C 1
ATOM 793 O O . ALA A 1 105 ? -3.206 4.222 5.382 1.00 90.31 105 ALA A O 1
ATOM 794 N N . MET A 1 106 ? -5.185 4.649 4.417 1.00 91.75 106 MET A N 1
ATOM 795 C CA . MET A 1 106 ? -4.640 4.825 3.073 1.00 91.75 106 MET A CA 1
ATOM 796 C C . MET A 1 106 ? -3.930 6.179 2.913 1.00 91.75 106 MET A C 1
ATOM 798 O O . MET A 1 106 ? -2.924 6.272 2.207 1.00 91.75 106 MET A O 1
ATOM 802 N N . LEU A 1 107 ? -4.422 7.223 3.588 1.00 91.38 107 LEU A N 1
ATOM 803 C CA . LEU A 1 107 ? -3.978 8.606 3.400 1.00 91.38 107 LEU A CA 1
ATOM 804 C C . LEU A 1 107 ? -2.457 8.812 3.568 1.00 91.38 107 LEU A C 1
ATOM 806 O O . LEU A 1 107 ? -1.862 9.397 2.663 1.00 91.38 107 LEU A O 1
ATOM 810 N N . PRO A 1 108 ? -1.783 8.316 4.627 1.00 89.19 108 PRO A N 1
ATOM 811 C CA . PRO A 1 108 ? -0.341 8.524 4.786 1.00 89.19 108 PRO A CA 1
ATOM 812 C C . PRO A 1 108 ? 0.484 7.896 3.656 1.00 89.19 108 PRO A C 1
ATOM 814 O O . PRO A 1 108 ? 1.461 8.487 3.202 1.00 89.19 108 PRO A O 1
ATOM 817 N N . SER A 1 109 ? 0.063 6.724 3.166 1.00 91.88 109 SER A N 1
ATOM 818 C CA . SER A 1 109 ? 0.733 6.046 2.050 1.00 91.88 109 SER A CA 1
ATOM 819 C C . SER A 1 109 ? 0.608 6.854 0.759 1.00 91.88 109 SER A C 1
ATOM 821 O O . SER A 1 109 ? 1.594 7.043 0.052 1.00 91.88 109 SER A O 1
ATOM 823 N N . VAL A 1 110 ? -0.584 7.388 0.476 1.00 93.56 110 VAL A N 1
ATOM 824 C CA . VAL A 1 110 ? -0.836 8.223 -0.711 1.00 93.56 110 VAL A CA 1
ATOM 825 C C . VAL A 1 110 ? -0.040 9.526 -0.650 1.00 93.56 110 VAL A C 1
ATOM 827 O O . VAL A 1 110 ? 0.570 9.917 -1.644 1.00 93.56 110 VAL A O 1
ATOM 830 N N . VAL A 1 111 ? 0.003 10.172 0.520 1.00 92.81 111 VAL A N 1
ATOM 831 C CA . VAL A 1 111 ? 0.741 11.428 0.736 1.00 92.81 111 VAL A CA 1
ATOM 832 C C . VAL A 1 111 ? 2.242 11.261 0.498 1.00 92.81 111 VAL A C 1
ATOM 834 O O . VAL A 1 111 ? 2.868 12.192 0.007 1.00 92.81 111 VAL A O 1
ATOM 837 N N . LEU A 1 112 ? 2.823 10.097 0.800 1.00 92.25 112 LEU A N 1
ATOM 838 C CA . LEU A 1 112 ? 4.228 9.816 0.485 1.00 92.25 112 LEU A CA 1
ATOM 839 C C . LEU A 1 112 ? 4.452 9.437 -0.978 1.00 92.25 112 LEU A C 1
ATOM 841 O O . LEU A 1 112 ? 5.425 9.864 -1.593 1.00 92.25 112 LEU A O 1
ATOM 845 N N . MET A 1 113 ? 3.563 8.617 -1.526 1.00 93.88 113 MET A N 1
ATOM 846 C CA . MET A 1 113 ? 3.737 8.008 -2.840 1.00 93.88 113 MET A CA 1
ATOM 847 C C . MET A 1 113 ? 3.591 9.012 -3.986 1.00 93.88 113 MET A C 1
ATOM 849 O O . MET A 1 113 ? 4.406 9.008 -4.904 1.00 93.88 113 MET A O 1
ATOM 853 N N . LEU A 1 114 ? 2.585 9.891 -3.924 1.00 94.00 114 LEU A N 1
ATOM 854 C CA . LEU A 1 114 ? 2.329 10.884 -4.971 1.00 94.00 114 LEU A CA 1
ATOM 855 C C . LEU A 1 114 ? 3.529 11.808 -5.245 1.00 94.00 114 LEU A C 1
ATOM 857 O O . LEU A 1 114 ? 3.982 11.839 -6.389 1.00 94.00 114 LEU A O 1
ATOM 861 N N . PRO A 1 115 ? 4.081 12.544 -4.258 1.00 93.06 115 PRO A N 1
ATOM 862 C CA . PRO A 1 115 ? 5.217 13.423 -4.516 1.00 93.06 115 PRO A CA 1
ATOM 863 C C . PRO A 1 115 ? 6.455 12.635 -4.946 1.00 93.06 115 PRO A C 1
ATOM 865 O O . PRO A 1 115 ? 7.204 13.108 -5.794 1.00 93.06 115 PRO A O 1
ATOM 868 N N . PHE A 1 116 ? 6.652 11.427 -4.411 1.00 93.94 116 PHE A N 1
ATOM 869 C CA . PHE A 1 116 ? 7.777 10.580 -4.786 1.00 93.94 116 PHE A CA 1
ATOM 870 C C . PHE A 1 116 ? 7.741 10.200 -6.274 1.00 93.94 116 PHE A C 1
ATOM 872 O O . PHE A 1 116 ? 8.724 10.427 -6.975 1.00 93.94 116 PHE A O 1
ATOM 879 N N . PHE A 1 117 ? 6.613 9.698 -6.784 1.00 93.50 117 PHE A N 1
ATOM 880 C CA . PHE A 1 117 ? 6.504 9.351 -8.205 1.00 93.50 117 PHE A CA 1
ATOM 881 C C . PHE A 1 117 ? 6.582 10.572 -9.121 1.00 93.50 117 PHE A C 1
ATOM 883 O O . PHE A 1 117 ? 7.190 10.498 -10.183 1.00 93.50 117 PHE A O 1
ATOM 890 N N . VAL A 1 118 ? 6.042 11.717 -8.694 1.00 91.88 118 VAL A N 1
ATOM 891 C CA . VAL A 1 118 ? 6.178 12.973 -9.446 1.00 91.88 118 VAL A CA 1
ATOM 892 C C . VAL A 1 118 ? 7.649 13.384 -9.571 1.00 91.88 118 VAL A C 1
ATOM 894 O O . VAL A 1 118 ? 8.089 13.733 -10.661 1.00 91.88 118 VAL A O 1
ATOM 897 N N . ILE A 1 119 ? 8.434 13.303 -8.490 1.00 90.38 119 ILE A N 1
ATOM 898 C CA . ILE A 1 119 ? 9.875 13.611 -8.519 1.00 90.38 119 ILE A CA 1
ATOM 899 C C . ILE A 1 119 ? 10.622 12.686 -9.489 1.00 90.38 119 ILE A C 1
ATOM 901 O O . ILE A 1 119 ? 11.492 13.147 -10.225 1.00 90.38 119 ILE A O 1
ATOM 905 N N . ILE A 1 120 ? 10.285 11.395 -9.492 1.00 90.94 120 ILE A N 1
ATOM 906 C CA . ILE A 1 120 ? 10.914 10.401 -10.369 1.00 90.94 120 ILE A CA 1
ATOM 907 C C . ILE A 1 120 ? 10.577 10.650 -11.845 1.00 90.94 120 ILE A C 1
ATOM 909 O O . ILE A 1 120 ? 11.489 10.617 -12.669 1.00 90.94 120 ILE A O 1
ATOM 913 N N . GLU A 1 121 ? 9.325 10.988 -12.167 1.00 90.56 121 GLU A N 1
ATOM 914 C CA . GLU A 1 121 ? 8.908 11.344 -13.534 1.00 90.56 121 GLU A CA 1
ATOM 915 C C . GLU A 1 121 ? 9.727 12.530 -14.075 1.00 90.56 121 GLU A C 1
ATOM 917 O O . GLU A 1 121 ? 10.230 12.494 -15.197 1.00 90.56 121 GLU A O 1
ATOM 922 N N . PHE A 1 122 ? 9.952 13.562 -13.252 1.00 89.19 122 PHE A N 1
ATOM 923 C CA . PHE A 1 122 ? 10.781 14.711 -13.636 1.00 89.19 122 PHE A CA 1
ATOM 924 C C . PHE A 1 122 ? 12.275 14.389 -13.769 1.00 89.19 122 PHE A C 1
ATOM 926 O O . PHE A 1 122 ? 13.010 15.162 -14.383 1.00 89.19 122 PHE A O 1
ATOM 933 N N . ALA A 1 123 ? 12.743 13.267 -13.219 1.00 86.38 123 ALA A N 1
ATOM 934 C CA . ALA A 1 123 ? 14.140 12.860 -13.316 1.00 86.38 123 ALA A CA 1
ATOM 935 C C . ALA A 1 123 ? 14.491 12.175 -14.650 1.00 86.38 123 ALA A C 1
ATOM 937 O O . ALA A 1 123 ? 15.671 11.941 -14.909 1.00 86.38 123 ALA A O 1
ATOM 938 N N . GLY A 1 124 ? 13.499 11.857 -15.493 1.00 79.38 124 GLY A N 1
ATOM 939 C CA . GLY A 1 124 ? 13.721 11.304 -16.834 1.00 79.38 124 GLY A CA 1
ATOM 940 C C . GLY A 1 124 ? 14.332 9.899 -16.844 1.00 79.38 124 GLY A C 1
ATOM 941 O O . GLY A 1 124 ? 15.040 9.537 -17.784 1.00 79.38 124 GLY A O 1
ATOM 942 N N . LEU A 1 125 ? 14.100 9.110 -15.791 1.00 82.44 125 LEU A N 1
ATOM 943 C CA . LEU A 1 125 ? 14.603 7.741 -15.700 1.00 82.44 125 LEU A CA 1
ATOM 944 C C . LEU A 1 125 ? 13.862 6.806 -16.681 1.00 82.44 125 LEU A C 1
ATOM 946 O O . LEU A 1 125 ? 12.689 7.022 -16.984 1.00 82.44 125 LEU A O 1
ATOM 950 N N . PRO A 1 126 ? 14.496 5.722 -17.163 1.00 80.94 126 PRO A N 1
ATOM 951 C CA . PRO A 1 126 ? 13.819 4.721 -17.980 1.00 80.94 126 PRO A CA 1
ATOM 952 C C . PRO A 1 126 ? 12.935 3.834 -17.088 1.00 80.94 126 PRO A C 1
ATOM 954 O O . PRO A 1 126 ? 13.310 2.717 -16.739 1.00 80.94 126 PRO A O 1
ATOM 957 N N . HIS A 1 127 ? 11.763 4.339 -16.698 1.00 84.88 127 HIS A N 1
ATOM 958 C CA . HIS A 1 127 ? 10.756 3.634 -15.896 1.00 84.88 127 HIS A CA 1
ATOM 959 C C . HIS A 1 127 ? 9.416 3.526 -16.645 1.00 84.88 127 HIS A C 1
ATOM 961 O O . HIS A 1 127 ? 9.279 3.974 -17.790 1.00 84.88 127 HIS A O 1
ATOM 967 N N . TYR A 1 128 ? 8.428 2.838 -16.066 1.00 85.81 128 TYR A N 1
ATOM 968 C CA . TYR A 1 128 ? 7.094 2.788 -16.666 1.00 85.81 128 TYR A CA 1
ATOM 969 C C . TYR A 1 128 ? 6.387 4.137 -16.539 1.00 85.81 128 TYR A C 1
ATOM 971 O O . TYR A 1 128 ? 6.656 4.899 -15.625 1.00 85.81 128 TYR A O 1
ATOM 979 N N . GLN A 1 129 ? 5.441 4.411 -17.439 1.00 90.31 129 GLN A N 1
ATOM 980 C CA . GLN A 1 129 ? 4.669 5.655 -17.415 1.00 90.31 129 GLN A CA 1
ATOM 981 C C . GLN A 1 129 ? 4.039 5.897 -16.033 1.00 90.31 129 GLN A C 1
ATOM 983 O O . GLN A 1 129 ? 3.481 4.965 -15.447 1.00 90.31 129 GLN A O 1
ATOM 988 N N . LEU A 1 130 ? 4.058 7.149 -15.560 1.00 91.25 130 LEU A N 1
ATOM 989 C CA . LEU A 1 130 ? 3.571 7.553 -14.236 1.00 91.25 130 LEU A CA 1
ATOM 990 C C . LEU A 1 130 ? 2.216 6.945 -13.846 1.00 91.25 130 LEU A C 1
ATOM 992 O O . LEU A 1 130 ? 2.045 6.465 -12.727 1.00 91.25 130 LEU A O 1
ATOM 996 N N . TRP A 1 131 ? 1.241 6.928 -14.762 1.00 91.62 131 TRP A N 1
ATOM 997 C CA . TRP A 1 131 ? -0.095 6.387 -14.477 1.00 91.62 131 TRP A CA 1
ATOM 998 C C . TRP A 1 131 ? -0.058 4.905 -14.080 1.00 91.62 131 TRP A C 1
ATOM 1000 O O . TRP A 1 131 ? -0.868 4.462 -13.266 1.00 91.62 131 TRP A O 1
ATOM 1010 N N . ARG A 1 132 ? 0.886 4.137 -14.632 1.00 91.69 132 ARG A N 1
ATOM 1011 C CA . ARG A 1 132 ? 1.044 2.706 -14.369 1.00 91.69 132 ARG A CA 1
ATOM 1012 C C . ARG A 1 132 ? 1.682 2.462 -13.005 1.00 91.69 132 ARG A C 1
ATOM 1014 O O . ARG A 1 132 ? 1.247 1.565 -12.279 1.00 91.69 132 ARG A O 1
ATOM 1021 N N . GLU A 1 133 ? 2.673 3.271 -12.642 1.00 91.94 133 GLU A N 1
ATOM 1022 C CA . GLU A 1 133 ? 3.294 3.228 -11.313 1.00 91.94 133 GLU A CA 1
ATOM 1023 C C . GLU A 1 133 ? 2.307 3.659 -10.231 1.00 91.94 133 GLU A C 1
ATOM 1025 O O . GLU A 1 133 ? 2.163 2.971 -9.221 1.00 91.94 133 GLU A O 1
ATOM 1030 N N . LEU A 1 134 ? 1.535 4.719 -10.493 1.00 93.94 134 LEU A N 1
ATOM 1031 C CA . LEU A 1 134 ? 0.439 5.156 -9.632 1.00 93.94 134 LEU A CA 1
ATOM 1032 C C . LEU A 1 134 ? -0.603 4.058 -9.445 1.00 93.94 134 LEU A C 1
ATOM 1034 O O . LEU A 1 134 ? -0.968 3.762 -8.312 1.00 93.94 134 LEU A O 1
ATOM 1038 N N . LEU A 1 135 ? -1.065 3.427 -10.527 1.00 95.19 135 LEU A N 1
ATOM 1039 C CA . LEU A 1 135 ? -2.055 2.356 -10.439 1.00 95.19 135 LEU A CA 1
ATOM 1040 C C . LEU A 1 135 ? -1.542 1.194 -9.581 1.00 95.19 135 LEU A C 1
ATOM 1042 O O . LEU A 1 135 ? -2.258 0.712 -8.703 1.00 95.19 135 LEU A O 1
ATOM 1046 N N . SER A 1 136 ? -0.298 0.771 -9.801 1.00 94.56 136 SER A N 1
ATOM 1047 C CA . SER A 1 136 ? 0.317 -0.344 -9.072 1.00 94.56 136 SER A CA 1
ATOM 1048 C C . SER A 1 136 ? 0.541 0.004 -7.603 1.00 94.56 136 SER A C 1
ATOM 1050 O O . SER A 1 136 ? 0.132 -0.744 -6.716 1.00 94.56 136 SER A O 1
ATOM 1052 N N . GLY A 1 137 ? 1.121 1.174 -7.334 1.00 95.19 137 GLY A N 1
ATOM 1053 C CA . GLY A 1 137 ? 1.374 1.660 -5.984 1.00 95.19 137 GLY A CA 1
ATOM 1054 C C . GLY A 1 137 ? 0.087 1.860 -5.184 1.00 95.19 137 GLY A C 1
ATOM 1055 O O . GLY A 1 137 ? -0.020 1.364 -4.063 1.00 95.19 137 GLY A O 1
ATOM 1056 N N . LEU A 1 138 ? -0.933 2.497 -5.769 1.00 96.31 138 LEU A N 1
ATOM 1057 C CA . LEU A 1 138 ? -2.238 2.677 -5.125 1.00 96.31 138 LEU A CA 1
ATOM 1058 C C . LEU A 1 138 ? -2.942 1.341 -4.875 1.00 96.31 138 LEU A C 1
ATOM 1060 O O . LEU A 1 138 ? -3.566 1.177 -3.829 1.00 96.31 138 LEU A O 1
ATOM 1064 N N . SER A 1 139 ? -2.813 0.376 -5.788 1.00 97.25 139 SER A N 1
ATOM 1065 C CA . SER A 1 139 ? -3.374 -0.971 -5.617 1.00 97.25 139 SER A CA 1
ATOM 1066 C C . SER A 1 139 ? -2.719 -1.713 -4.449 1.00 97.25 139 SER A C 1
ATOM 1068 O O . SER A 1 139 ? -3.409 -2.292 -3.604 1.00 97.25 139 SER A O 1
ATOM 1070 N N . ILE A 1 140 ? -1.388 -1.648 -4.342 1.00 96.81 140 ILE A N 1
ATOM 1071 C CA . ILE A 1 140 ? -0.641 -2.225 -3.216 1.00 96.81 140 ILE A CA 1
ATOM 1072 C C . ILE A 1 140 ? -1.028 -1.521 -1.911 1.00 96.81 140 ILE A C 1
ATOM 1074 O O . ILE A 1 140 ? -1.390 -2.186 -0.942 1.00 96.81 140 ILE A O 1
ATOM 1078 N N . ALA A 1 141 ? -1.031 -0.186 -1.892 1.00 95.88 141 ALA A N 1
ATOM 1079 C CA . ALA A 1 141 ? -1.395 0.600 -0.716 1.00 95.88 141 ALA A CA 1
ATOM 1080 C C . ALA A 1 141 ? -2.829 0.309 -0.245 1.00 95.88 141 ALA A C 1
ATOM 1082 O O . ALA A 1 141 ? -3.057 0.121 0.948 1.00 95.88 141 ALA A O 1
ATOM 1083 N N . ALA A 1 142 ? -3.791 0.206 -1.165 1.00 96.38 142 ALA A N 1
ATOM 1084 C CA . ALA A 1 142 ? -5.173 -0.140 -0.844 1.00 96.38 142 ALA A CA 1
ATOM 1085 C C . ALA A 1 142 ? -5.308 -1.569 -0.299 1.00 96.38 142 ALA A C 1
ATOM 1087 O O . ALA A 1 142 ? -6.062 -1.801 0.650 1.00 96.38 142 ALA A O 1
ATOM 1088 N N . THR A 1 143 ? -4.558 -2.521 -0.859 1.00 96.62 143 THR A N 1
ATOM 1089 C CA . THR A 1 143 ? -4.516 -3.906 -0.369 1.00 96.62 143 THR A CA 1
ATOM 1090 C C . THR A 1 143 ? -3.980 -3.963 1.059 1.00 96.62 143 THR A C 1
ATOM 1092 O O . THR A 1 143 ? -4.597 -4.573 1.933 1.00 96.62 143 THR A O 1
ATOM 1095 N N . VAL A 1 144 ? -2.871 -3.270 1.315 1.00 95.56 144 VAL A N 1
ATOM 1096 C CA . VAL A 1 144 ? -2.235 -3.194 2.634 1.00 95.56 144 VAL A CA 1
ATOM 1097 C C . VAL A 1 144 ? -3.135 -2.495 3.647 1.00 95.56 144 VAL A C 1
ATOM 1099 O O . VAL A 1 144 ? -3.331 -3.023 4.738 1.00 95.56 144 VAL A O 1
ATOM 1102 N N . ALA A 1 145 ? -3.737 -1.360 3.289 1.00 94.62 145 ALA A N 1
ATOM 1103 C CA . ALA A 1 145 ? -4.668 -0.644 4.158 1.00 94.62 145 ALA A CA 1
ATOM 1104 C C . A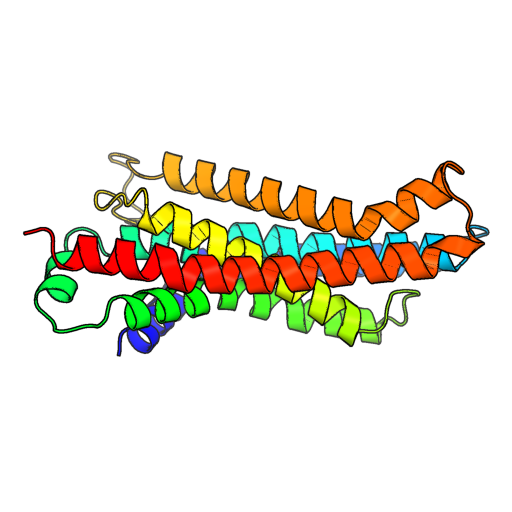LA A 1 145 ? -5.891 -1.509 4.508 1.00 94.62 145 ALA A C 1
ATOM 1106 O O . ALA A 1 145 ? -6.287 -1.584 5.672 1.00 94.62 145 ALA A O 1
ATOM 1107 N N . SER A 1 146 ? -6.450 -2.222 3.521 1.00 94.38 146 SER A N 1
ATOM 1108 C CA . SER A 1 146 ? -7.559 -3.161 3.739 1.00 94.38 146 SER A CA 1
ATOM 1109 C C . SER A 1 146 ? -7.154 -4.279 4.698 1.00 94.38 146 SER A C 1
ATOM 1111 O O . SER A 1 146 ? -7.887 -4.577 5.637 1.00 94.38 146 SER A O 1
ATOM 1113 N N . PHE A 1 147 ? -5.975 -4.869 4.490 1.00 94.12 147 PHE A N 1
ATOM 1114 C CA . PHE A 1 147 ? -5.432 -5.929 5.335 1.00 94.12 147 PHE A CA 1
ATOM 1115 C C . PHE A 1 147 ? -5.205 -5.466 6.781 1.00 94.12 147 PHE A C 1
ATOM 1117 O O . PHE A 1 147 ? -5.645 -6.132 7.715 1.00 94.12 147 PHE A O 1
ATOM 1124 N N . GLN A 1 148 ? -4.574 -4.306 6.973 1.00 93.19 148 GLN A N 1
ATOM 1125 C CA . GLN A 1 148 ? -4.282 -3.745 8.294 1.00 93.19 148 GLN A CA 1
ATOM 1126 C C . GLN A 1 148 ? -5.560 -3.471 9.096 1.00 93.19 148 GLN A C 1
ATOM 1128 O O . GLN A 1 148 ? -5.634 -3.834 10.268 1.00 93.19 148 GLN A O 1
ATOM 1133 N N . ILE A 1 149 ? -6.583 -2.886 8.468 1.00 91.94 149 ILE A N 1
ATOM 1134 C CA . ILE A 1 149 ? -7.850 -2.589 9.152 1.00 91.94 149 ILE A CA 1
ATOM 1135 C C . ILE A 1 149 ? -8.660 -3.853 9.391 1.00 91.94 149 ILE A C 1
ATOM 1137 O O . ILE A 1 149 ? -9.276 -3.976 10.442 1.00 91.94 149 ILE A O 1
ATOM 1141 N N . LEU A 1 150 ? -8.673 -4.799 8.449 1.00 91.56 150 LEU A N 1
ATOM 1142 C CA . LEU A 1 150 ? -9.329 -6.088 8.666 1.00 91.56 150 LEU A CA 1
ATOM 1143 C C . LEU A 1 150 ? -8.730 -6.798 9.881 1.00 91.56 150 LEU A C 1
ATOM 1145 O O . LEU A 1 150 ? -9.480 -7.230 10.752 1.00 91.56 150 LEU A O 1
ATOM 1149 N N . LEU A 1 151 ? -7.401 -6.863 9.988 1.00 89.69 151 LEU A N 1
ATOM 1150 C CA . LEU A 1 151 ? -6.746 -7.417 11.174 1.00 89.69 151 LEU A CA 1
ATOM 1151 C C . LEU A 1 151 ? -7.152 -6.680 12.450 1.00 89.69 151 LEU A C 1
ATOM 1153 O O . LEU A 1 151 ? -7.437 -7.316 13.462 1.00 89.69 151 LEU A O 1
ATOM 1157 N N . ASP A 1 152 ? -7.214 -5.352 12.404 1.00 89.56 152 ASP A N 1
ATOM 1158 C CA . ASP A 1 152 ? -7.604 -4.553 13.560 1.00 89.56 152 ASP A CA 1
ATOM 1159 C C . ASP A 1 152 ? -9.084 -4.732 13.949 1.00 89.56 152 ASP A C 1
ATOM 1161 O O . ASP A 1 152 ? -9.404 -4.753 15.134 1.00 89.56 152 ASP A O 1
ATOM 1165 N N . ALA A 1 153 ? -9.973 -4.929 12.973 1.00 88.56 153 ALA A N 1
ATOM 1166 C CA . ALA A 1 153 ? -11.396 -5.187 13.188 1.00 88.56 153 ALA A CA 1
ATOM 1167 C C . ALA A 1 153 ? -11.678 -6.601 13.722 1.00 88.56 153 ALA A C 1
ATOM 1169 O O . ALA A 1 153 ? -12.603 -6.783 14.511 1.00 88.56 153 ALA A O 1
ATOM 1170 N N . TYR A 1 154 ? -10.903 -7.604 13.302 1.00 87.50 154 TYR A N 1
ATOM 1171 C CA . TYR A 1 154 ? -11.067 -8.992 13.752 1.00 87.50 154 TYR A CA 1
ATOM 1172 C C . TYR A 1 154 ? -10.363 -9.293 15.073 1.00 87.50 154 TYR A C 1
ATOM 1174 O O . TYR A 1 154 ? -10.840 -10.127 15.839 1.00 87.50 154 TYR A O 1
ATOM 118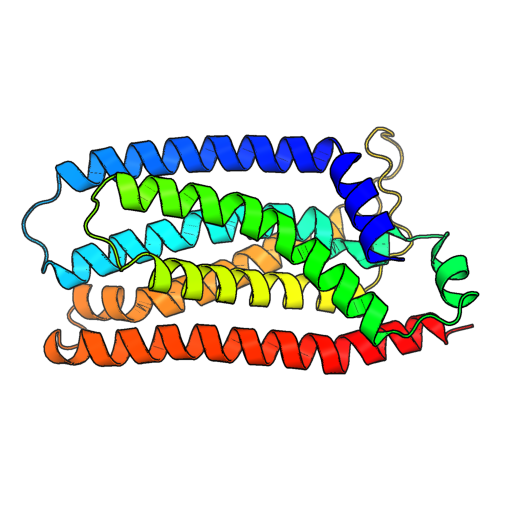2 N N . LEU A 1 155 ? -9.246 -8.624 15.350 1.00 86.69 155 LEU A N 1
ATOM 1183 C CA . LEU A 1 155 ? -8.468 -8.802 16.573 1.00 86.69 155 LEU A CA 1
ATOM 1184 C C . LEU A 1 155 ? -8.316 -7.464 17.308 1.00 86.69 155 LEU A C 1
ATOM 1186 O O . LEU A 1 155 ? -7.180 -7.023 17.507 1.00 86.69 155 LEU A O 1
ATOM 1190 N N . PRO A 1 156 ? -9.412 -6.771 17.675 1.00 81.75 156 PRO A N 1
ATOM 1191 C CA . PRO A 1 156 ? -9.313 -5.479 18.336 1.00 81.75 156 PRO A CA 1
ATOM 1192 C C . PRO A 1 156 ? -8.659 -5.641 19.709 1.00 81.75 156 PRO A C 1
ATOM 1194 O O . PRO A 1 156 ? -8.976 -6.554 20.468 1.00 81.75 156 PRO A O 1
ATOM 1197 N N . ASP A 1 157 ? -7.743 -4.734 20.033 1.00 80.94 157 ASP A N 1
ATOM 1198 C CA . ASP A 1 157 ? -7.128 -4.656 21.356 1.00 80.94 157 ASP A CA 1
ATOM 1199 C C . ASP A 1 157 ? -7.435 -3.279 21.947 1.00 80.94 157 ASP A C 1
ATOM 1201 O O . ASP A 1 157 ? -6.690 -2.315 21.782 1.00 80.94 157 ASP A O 1
ATOM 1205 N N . PHE A 1 158 ? -8.573 -3.180 22.633 1.00 76.75 158 PHE A N 1
ATOM 1206 C CA . PHE A 1 158 ? -9.021 -1.938 23.270 1.00 76.75 158 PHE A CA 1
ATOM 1207 C C . PHE A 1 158 ? -8.222 -1.584 24.534 1.00 76.75 158 PHE A C 1
ATOM 1209 O O . PHE A 1 158 ? -8.455 -0.539 25.143 1.00 76.75 158 PHE A O 1
ATOM 1216 N N . THR A 1 159 ? -7.270 -2.430 24.946 1.00 66.81 159 THR A N 1
ATOM 1217 C CA . THR A 1 159 ? -6.374 -2.126 26.070 1.00 66.81 159 THR A CA 1
ATOM 1218 C C . THR A 1 159 ? -5.214 -1.222 25.659 1.00 66.81 159 THR A C 1
ATOM 1220 O O . THR A 1 159 ? -4.517 -0.690 26.528 1.00 66.81 159 THR A O 1
ATOM 1223 N N . ILE A 1 160 ? -5.026 -1.003 24.350 1.00 64.75 160 ILE A N 1
ATOM 1224 C CA . ILE A 1 160 ? -3.989 -0.133 23.801 1.00 64.75 160 ILE A CA 1
ATOM 1225 C C . ILE A 1 160 ? -4.275 1.317 24.199 1.00 64.75 160 ILE A C 1
ATOM 1227 O O . ILE A 1 160 ? -5.014 2.049 23.542 1.00 64.75 160 ILE A O 1
ATOM 1231 N N . ARG A 1 161 ? -3.615 1.766 25.267 1.00 56.44 161 ARG A N 1
ATOM 1232 C CA . ARG A 1 161 ? -3.427 3.189 25.542 1.00 56.44 161 ARG A CA 1
ATOM 1233 C C . ARG A 1 161 ? -2.185 3.635 24.793 1.00 56.44 161 ARG A C 1
ATOM 1235 O O . ARG A 1 161 ? -1.068 3.327 25.201 1.00 56.44 161 ARG A O 1
ATOM 1242 N N . VAL A 1 162 ? -2.360 4.361 23.692 1.00 51.84 162 VAL A N 1
ATOM 1243 C CA . VAL A 1 162 ? -1.248 5.049 23.016 1.00 51.84 162 VAL A CA 1
ATOM 1244 C C . VAL A 1 162 ? -0.858 6.280 23.854 1.00 51.84 162 VAL A C 1
ATOM 1246 O O . VAL A 1 162 ? -0.982 7.418 23.422 1.00 51.84 162 VAL A O 1
ATOM 1249 N N . GLU A 1 163 ? -0.431 6.059 25.100 1.00 46.66 163 GLU A N 1
ATOM 1250 C CA . GLU A 1 163 ? 0.277 7.044 25.920 1.00 46.66 163 GLU A CA 1
ATOM 1251 C C . GLU A 1 163 ? 1.766 6.915 25.586 1.00 46.66 163 GLU A C 1
ATOM 1253 O O . GLU A 1 163 ? 2.543 6.246 26.272 1.00 46.66 163 GLU A O 1
ATOM 1258 N N . ILE A 1 164 ? 2.175 7.510 24.465 1.00 46.03 164 ILE A N 1
ATOM 1259 C CA . ILE A 1 164 ? 3.589 7.568 24.086 1.00 46.03 164 ILE A CA 1
ATOM 1260 C C . ILE A 1 164 ? 4.258 8.592 25.008 1.00 46.03 164 ILE A C 1
ATOM 1262 O O . ILE A 1 164 ? 4.232 9.791 24.754 1.00 46.03 164 ILE A O 1
ATOM 1266 N N . GLY A 1 165 ? 4.790 8.102 26.129 1.00 38.16 165 GLY A N 1
ATOM 1267 C CA . GLY A 1 165 ? 5.469 8.915 27.143 1.00 38.16 165 GLY A CA 1
ATOM 1268 C C . GLY A 1 165 ? 5.564 8.284 28.536 1.00 38.16 165 GLY A C 1
ATOM 1269 O O . GLY A 1 165 ? 6.409 8.702 29.321 1.00 38.16 165 GLY A O 1
ATOM 1270 N N . SER A 1 166 ? 4.771 7.252 28.855 1.00 37.00 166 SER A N 1
ATOM 1271 C CA . SER A 1 166 ? 4.819 6.599 30.172 1.00 37.00 166 SER A CA 1
ATOM 1272 C C . SER A 1 166 ? 5.418 5.193 30.093 1.00 37.00 166 SER A C 1
ATOM 1274 O O . SER A 1 166 ? 4.867 4.273 29.497 1.00 37.00 166 SER A O 1
ATOM 1276 N N . SER A 1 167 ? 6.579 5.030 30.726 1.00 39.81 167 SER A N 1
ATOM 1277 C CA . SER A 1 167 ? 7.400 3.811 30.821 1.00 39.81 167 SER A CA 1
ATOM 1278 C C . SER A 1 167 ? 6.732 2.631 31.565 1.00 39.81 167 SER A C 1
ATOM 1280 O O . SER A 1 167 ? 7.317 1.558 31.708 1.00 39.81 167 SER A O 1
ATOM 1282 N N . LYS A 1 168 ? 5.492 2.764 32.049 1.00 39.47 168 LYS A N 1
ATOM 1283 C CA . LYS A 1 168 ? 4.854 1.732 32.879 1.00 39.47 168 LYS A CA 1
ATOM 1284 C C . LYS A 1 168 ? 3.801 0.950 32.091 1.00 39.47 168 LYS A C 1
ATOM 1286 O O . LYS A 1 168 ? 2.649 1.343 32.025 1.00 39.47 168 LYS A O 1
ATOM 1291 N N . SER A 1 169 ? 4.209 -0.218 31.585 1.00 43.88 169 SER A N 1
ATOM 1292 C CA . SER A 1 169 ? 3.371 -1.257 30.950 1.00 43.88 169 SER A CA 1
ATOM 1293 C C . SER A 1 169 ? 3.079 -1.052 29.454 1.00 43.88 169 SER A C 1
ATOM 1295 O O . SER A 1 169 ? 2.043 -0.540 29.047 1.00 43.88 169 SER A O 1
ATOM 1297 N N . GLY A 1 170 ? 3.998 -1.517 28.601 1.00 48.16 170 GLY A N 1
ATOM 1298 C CA . GLY A 1 170 ? 3.853 -1.530 27.139 1.00 48.16 170 GLY A CA 1
ATOM 1299 C C . GLY A 1 170 ? 2.902 -2.609 26.609 1.00 48.16 170 GLY A C 1
ATOM 1300 O O . GLY A 1 170 ? 3.303 -3.399 25.753 1.00 48.16 170 GLY A O 1
ATOM 1301 N N . LYS A 1 171 ? 1.659 -2.661 27.098 1.00 53.31 171 LYS A N 1
ATOM 1302 C CA . LYS A 1 171 ? 0.599 -3.482 26.491 1.00 53.31 171 LYS A CA 1
ATOM 1303 C C . LYS A 1 171 ? 0.200 -2.844 25.150 1.00 53.31 171 LYS A C 1
ATOM 1305 O O . LYS A 1 171 ? -0.006 -1.637 25.086 1.00 53.31 171 LYS A O 1
ATOM 1310 N N . GLY A 1 172 ? 0.204 -3.622 24.064 1.00 58.59 172 GLY A N 1
ATOM 1311 C CA . GLY A 1 172 ? -0.123 -3.144 22.708 1.00 58.59 172 GLY A CA 1
ATOM 1312 C C . GLY A 1 172 ? 1.043 -3.018 21.720 1.00 58.59 172 GLY A C 1
ATOM 1313 O O . GLY A 1 172 ? 0.820 -3.048 20.510 1.00 58.59 172 GLY A O 1
ATOM 1314 N N . LYS A 1 173 ? 2.301 -2.962 22.191 1.00 68.75 173 LYS A N 1
ATOM 1315 C CA . LYS A 1 173 ? 3.482 -2.892 21.299 1.00 68.75 173 LYS A CA 1
ATOM 1316 C C . LYS A 1 173 ? 3.604 -4.124 20.394 1.00 68.75 173 LYS A C 1
ATOM 1318 O O . LYS A 1 173 ? 3.986 -3.994 19.238 1.00 68.75 173 LYS A O 1
ATOM 1323 N N . GLY A 1 174 ? 3.234 -5.303 20.905 1.00 77.12 174 GLY A N 1
ATOM 1324 C CA . GLY A 1 174 ? 3.281 -6.560 20.154 1.00 77.12 174 GLY A CA 1
ATOM 1325 C C . GLY A 1 174 ? 2.365 -6.560 18.930 1.00 77.12 174 GLY A C 1
ATOM 1326 O O . GLY A 1 174 ? 2.819 -6.912 17.848 1.00 77.12 174 GLY A O 1
ATOM 1327 N N . LYS A 1 175 ? 1.118 -6.086 19.074 1.00 81.31 175 LYS A N 1
ATOM 1328 C CA . LYS A 1 175 ? 0.166 -5.989 17.958 1.00 81.31 175 LYS A CA 1
ATOM 1329 C C . LYS A 1 175 ? 0.660 -5.041 16.869 1.00 81.31 175 LYS A C 1
ATOM 1331 O O . LYS A 1 175 ? 0.580 -5.359 15.689 1.00 81.31 175 LYS A O 1
ATOM 1336 N N . LEU A 1 176 ? 1.197 -3.885 17.258 1.00 82.12 176 LEU A N 1
ATOM 1337 C CA . LEU A 1 176 ? 1.746 -2.939 16.290 1.00 82.12 176 LEU A CA 1
ATOM 1338 C C . LEU A 1 176 ? 2.895 -3.570 15.489 1.00 82.12 176 LEU A C 1
ATOM 1340 O O . LEU A 1 176 ? 2.923 -3.454 14.267 1.00 82.12 176 LEU A O 1
ATOM 1344 N N . VAL A 1 177 ? 3.812 -4.271 16.164 1.00 85.50 177 VAL A N 1
ATOM 1345 C CA . VAL A 1 177 ? 4.942 -4.952 15.513 1.00 85.50 177 VAL A CA 1
ATOM 1346 C C . VAL A 1 177 ? 4.462 -6.074 14.593 1.00 85.50 177 VAL A C 1
ATOM 1348 O O . VAL A 1 177 ? 4.949 -6.175 13.469 1.00 85.50 177 VAL A O 1
ATOM 1351 N N . THR A 1 178 ? 3.495 -6.895 15.015 1.00 86.81 178 THR A N 1
ATOM 1352 C CA . THR A 1 178 ? 2.976 -7.980 14.168 1.00 86.81 178 THR A CA 1
ATOM 1353 C C . THR A 1 178 ? 2.248 -7.445 12.944 1.00 86.81 178 THR A C 1
ATOM 1355 O O . THR A 1 178 ? 2.498 -7.934 11.845 1.00 86.81 178 THR A O 1
ATOM 1358 N N . VAL A 1 179 ? 1.408 -6.416 13.092 1.00 88.62 179 VAL A N 1
ATOM 1359 C CA . VAL A 1 179 ? 0.713 -5.792 11.955 1.00 88.62 179 VAL A CA 1
ATOM 1360 C C . VAL A 1 179 ? 1.708 -5.139 10.999 1.00 88.62 179 VAL A C 1
ATOM 1362 O O . VAL A 1 179 ? 1.572 -5.295 9.787 1.00 88.62 179 VAL A O 1
ATOM 1365 N N . LEU A 1 180 ? 2.736 -4.467 11.522 1.00 90.56 180 LEU A N 1
ATOM 1366 C CA . LEU A 1 180 ? 3.802 -3.876 10.718 1.00 90.56 180 LEU A CA 1
ATOM 1367 C C . LEU A 1 180 ? 4.533 -4.944 9.898 1.00 90.56 180 LEU A C 1
ATOM 1369 O O . LEU A 1 180 ? 4.547 -4.853 8.671 1.00 90.56 180 LEU A O 1
ATOM 1373 N N . LEU A 1 181 ? 5.058 -5.990 10.544 1.00 91.44 181 LEU A N 1
ATOM 1374 C CA . LEU A 1 181 ? 5.792 -7.063 9.864 1.00 91.44 181 LEU A CA 1
ATOM 1375 C C . LEU A 1 181 ? 4.914 -7.807 8.853 1.00 91.44 181 LEU A C 1
ATOM 1377 O O . LEU A 1 181 ? 5.348 -8.061 7.730 1.00 91.44 181 LEU A O 1
ATOM 1381 N N . ALA A 1 182 ? 3.663 -8.100 9.215 1.00 92.62 182 ALA A N 1
ATOM 1382 C CA . ALA A 1 182 ? 2.712 -8.733 8.310 1.00 92.62 182 ALA A CA 1
ATOM 1383 C C . ALA A 1 182 ? 2.427 -7.844 7.090 1.00 92.62 182 ALA A C 1
ATOM 1385 O O . ALA A 1 182 ? 2.458 -8.328 5.961 1.00 92.62 182 ALA A O 1
ATOM 1386 N N . SER A 1 183 ? 2.213 -6.538 7.287 1.00 92.75 183 SER A N 1
ATOM 1387 C CA . SER A 1 183 ? 1.967 -5.614 6.175 1.00 92.75 183 SER A CA 1
ATOM 1388 C C . SER A 1 183 ? 3.170 -5.441 5.251 1.00 92.75 183 SER A C 1
ATOM 1390 O O . SER A 1 183 ? 2.986 -5.391 4.037 1.00 92.75 183 SER A O 1
ATOM 1392 N N . MET A 1 184 ? 4.393 -5.440 5.789 1.00 93.81 184 MET A N 1
ATOM 1393 C CA . MET A 1 184 ? 5.609 -5.450 4.974 1.00 93.81 184 MET A CA 1
ATOM 1394 C C . MET A 1 184 ? 5.711 -6.742 4.159 1.00 93.81 184 MET A C 1
ATOM 1396 O O . MET A 1 184 ? 6.020 -6.689 2.973 1.00 93.81 184 MET A O 1
ATOM 1400 N N . GLY A 1 185 ? 5.384 -7.893 4.758 1.00 94.06 185 GLY A N 1
ATOM 1401 C CA . GLY A 1 185 ? 5.303 -9.171 4.047 1.00 94.06 185 GLY A CA 1
ATOM 1402 C C . GLY A 1 185 ? 4.314 -9.132 2.879 1.00 94.06 185 GLY A C 1
ATOM 1403 O O . GLY A 1 185 ? 4.657 -9.544 1.773 1.00 94.06 185 GLY A O 1
ATOM 1404 N N . VAL A 1 186 ? 3.121 -8.562 3.089 1.00 95.50 186 VAL A N 1
ATOM 1405 C CA . VAL A 1 186 ? 2.124 -8.367 2.020 1.00 95.50 186 VAL A CA 1
ATOM 1406 C C . VAL A 1 186 ? 2.683 -7.487 0.901 1.00 95.50 186 VAL A C 1
ATOM 1408 O O . VAL A 1 186 ? 2.578 -7.863 -0.265 1.00 95.50 186 VAL A O 1
ATOM 1411 N N . VAL A 1 187 ? 3.326 -6.358 1.224 1.00 96.19 187 VAL A N 1
ATOM 1412 C CA . VAL A 1 187 ? 3.976 -5.508 0.209 1.00 96.19 187 VAL A CA 1
ATOM 1413 C C . VAL A 1 187 ? 5.016 -6.294 -0.581 1.00 96.19 187 VAL A C 1
ATOM 1415 O O . VAL A 1 187 ? 4.989 -6.248 -1.807 1.00 96.19 187 VAL A O 1
ATOM 1418 N N . MET A 1 188 ? 5.900 -7.033 0.093 1.00 95.12 188 MET A N 1
ATOM 1419 C CA . MET A 1 188 ? 6.964 -7.798 -0.565 1.00 95.12 188 MET A CA 1
ATOM 1420 C C . MET A 1 188 ? 6.405 -8.818 -1.555 1.00 95.12 188 MET A C 1
ATOM 1422 O O . MET A 1 188 ? 6.909 -8.916 -2.670 1.00 95.12 188 MET A O 1
ATOM 1426 N N . VAL A 1 189 ? 5.341 -9.537 -1.187 1.00 96.25 189 VAL A N 1
ATOM 1427 C CA . VAL A 1 189 ? 4.680 -10.495 -2.086 1.00 96.25 189 VAL A CA 1
ATOM 1428 C C . VAL A 1 189 ? 4.100 -9.790 -3.312 1.00 96.25 189 VAL A C 1
ATOM 1430 O O . VAL A 1 189 ? 4.310 -10.248 -4.433 1.00 96.25 189 VAL A O 1
ATOM 1433 N N . LEU A 1 190 ? 3.402 -8.667 -3.124 1.00 96.38 190 LEU A N 1
ATOM 1434 C CA . LEU A 1 190 ? 2.776 -7.939 -4.233 1.00 96.38 190 LEU A CA 1
ATOM 1435 C C . LEU A 1 190 ? 3.802 -7.285 -5.158 1.00 96.38 190 LEU A C 1
ATOM 1437 O O . LEU A 1 190 ? 3.650 -7.337 -6.373 1.00 96.38 190 LEU A O 1
ATOM 1441 N N . VAL A 1 191 ? 4.867 -6.709 -4.605 1.00 94.00 191 VAL A N 1
ATOM 1442 C CA . VAL A 1 191 ? 5.976 -6.155 -5.392 1.00 94.00 191 VAL A CA 1
ATOM 1443 C C . VAL A 1 191 ? 6.681 -7.263 -6.166 1.00 94.00 191 VAL A C 1
ATOM 1445 O O . VAL A 1 191 ? 6.939 -7.102 -7.355 1.00 94.00 191 VAL A O 1
ATOM 1448 N N . LEU A 1 192 ? 6.959 -8.405 -5.531 1.00 93.81 192 LEU A N 1
ATOM 1449 C CA . LEU A 1 192 ? 7.588 -9.542 -6.202 1.00 93.81 192 LEU A CA 1
ATOM 1450 C C . LEU A 1 192 ? 6.716 -10.059 -7.347 1.00 93.81 192 LEU A C 1
ATOM 1452 O O . LEU A 1 192 ? 7.242 -10.371 -8.411 1.00 93.81 192 LEU A O 1
ATOM 1456 N N . LEU A 1 193 ? 5.394 -10.087 -7.165 1.00 94.38 193 LEU A N 1
ATOM 1457 C CA . LEU A 1 193 ? 4.444 -10.432 -8.219 1.00 94.38 193 LEU A CA 1
ATOM 1458 C C . LEU A 1 193 ? 4.550 -9.469 -9.415 1.00 94.38 193 LEU A C 1
ATOM 1460 O O . LEU A 1 193 ? 4.574 -9.918 -10.555 1.00 94.38 193 LEU A O 1
ATOM 1464 N N . VAL A 1 194 ? 4.677 -8.162 -9.167 1.00 92.19 194 VAL A N 1
ATOM 1465 C CA . VAL A 1 194 ? 4.877 -7.141 -10.215 1.00 92.19 194 VAL A CA 1
ATOM 1466 C C . VAL A 1 194 ? 6.244 -7.276 -10.897 1.00 92.19 194 VAL A C 1
ATOM 1468 O O . VAL A 1 194 ? 6.349 -7.072 -12.102 1.00 92.19 194 VAL A O 1
ATOM 1471 N N . MET A 1 195 ? 7.291 -7.643 -10.153 1.00 91.38 195 MET A N 1
ATOM 1472 C CA . MET A 1 195 ? 8.659 -7.802 -10.670 1.00 91.38 195 MET A CA 1
ATOM 1473 C C . MET A 1 195 ? 8.919 -9.158 -11.341 1.00 91.38 195 MET A C 1
ATOM 1475 O O . MET A 1 195 ? 9.915 -9.309 -12.052 1.00 91.38 195 MET A O 1
ATOM 1479 N N . LEU A 1 196 ? 8.036 -10.139 -11.147 1.00 92.19 196 LEU A N 1
ATOM 1480 C CA . LEU A 1 196 ? 8.166 -11.498 -11.670 1.00 92.19 196 LEU A CA 1
ATOM 1481 C C . LEU A 1 196 ? 8.455 -11.575 -13.186 1.00 92.19 196 LEU A C 1
ATOM 1483 O O . LEU A 1 196 ? 9.357 -12.335 -13.543 1.00 92.19 196 LEU A O 1
ATOM 1487 N N . PRO A 1 197 ? 7.790 -10.808 -14.085 1.00 90.44 197 PRO A N 1
ATOM 1488 C CA . PRO A 1 197 ? 8.096 -10.850 -15.518 1.00 90.44 197 PRO A CA 1
ATOM 1489 C C . PRO A 1 197 ? 9.562 -10.544 -15.794 1.00 90.44 197 PRO A C 1
ATOM 1491 O O . PRO A 1 197 ? 10.232 -11.248 -16.549 1.00 90.44 197 PRO A O 1
ATOM 1494 N N . THR A 1 198 ? 10.066 -9.514 -15.126 1.00 88.12 198 THR A N 1
ATOM 1495 C CA . THR A 1 198 ? 11.433 -9.038 -15.270 1.00 88.12 198 THR A CA 1
ATOM 1496 C C . THR A 1 198 ? 12.440 -10.060 -14.760 1.00 88.12 198 THR A C 1
ATOM 1498 O O . THR A 1 198 ? 13.452 -10.303 -15.411 1.00 88.12 198 THR A O 1
ATOM 1501 N N . ILE A 1 199 ? 12.155 -10.706 -13.626 1.00 88.62 199 ILE A N 1
ATOM 1502 C CA . ILE A 1 199 ? 13.018 -11.747 -13.050 1.00 88.62 199 ILE A CA 1
ATOM 1503 C C . ILE A 1 199 ? 13.077 -12.975 -13.970 1.00 88.62 199 ILE A C 1
ATOM 1505 O O . ILE A 1 199 ? 14.158 -13.509 -14.228 1.00 88.62 199 ILE A O 1
ATOM 1509 N N . LEU A 1 200 ? 11.931 -13.415 -14.495 1.00 89.56 200 LEU A N 1
ATOM 1510 C CA . LEU A 1 200 ? 11.843 -14.585 -15.374 1.00 89.56 200 LEU A CA 1
ATOM 1511 C C . LEU A 1 200 ? 12.569 -14.375 -16.706 1.00 89.56 200 LEU A C 1
ATOM 1513 O O . LEU A 1 200 ? 13.246 -15.282 -17.195 1.00 89.56 200 LEU A O 1
ATOM 1517 N N . VAL A 1 201 ? 12.470 -13.173 -17.274 1.00 87.12 201 VAL A N 1
ATOM 1518 C CA . VAL A 1 201 ? 13.208 -12.816 -18.488 1.00 87.12 201 VAL A CA 1
ATOM 1519 C C . VAL A 1 201 ? 14.706 -12.676 -18.207 1.00 87.12 201 VAL A C 1
ATOM 1521 O O . VAL A 1 201 ? 15.519 -13.252 -18.927 1.00 87.12 201 VAL A O 1
ATOM 1524 N N . ALA A 1 202 ? 15.093 -11.995 -17.124 1.00 84.56 202 ALA A N 1
ATOM 1525 C CA . ALA A 1 202 ? 16.502 -11.808 -16.765 1.00 84.56 202 ALA A CA 1
ATOM 1526 C C . ALA A 1 202 ? 17.23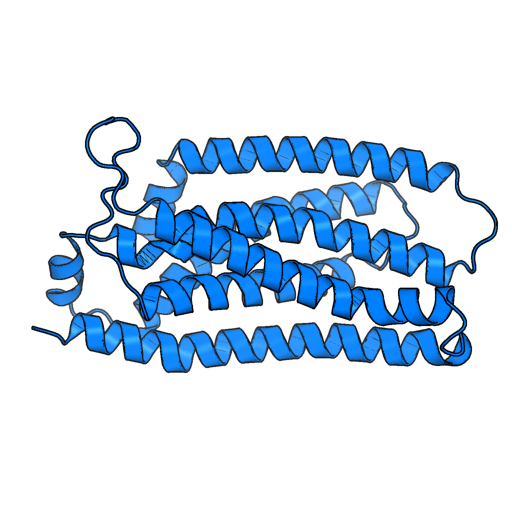6 -13.136 -16.504 1.00 84.56 202 ALA A C 1
ATOM 1528 O O . ALA A 1 202 ? 18.416 -13.270 -16.822 1.00 84.56 202 ALA A O 1
ATOM 1529 N N . THR A 1 203 ? 16.535 -14.134 -15.961 1.00 86.38 203 THR A N 1
ATOM 1530 C CA . THR A 1 203 ? 17.065 -15.488 -15.721 1.00 86.38 203 THR A CA 1
ATOM 1531 C C . THR A 1 203 ? 17.020 -16.394 -16.955 1.00 86.38 203 THR A C 1
ATOM 1533 O O . THR A 1 203 ? 17.446 -17.544 -16.877 1.00 86.38 203 THR A O 1
ATOM 1536 N N . ARG A 1 204 ? 16.531 -15.892 -18.101 1.00 83.88 204 ARG A N 1
ATOM 1537 C CA . ARG A 1 204 ? 16.292 -16.651 -19.345 1.00 83.88 204 ARG A CA 1
ATOM 1538 C C . ARG A 1 204 ? 15.334 -17.838 -19.180 1.00 83.88 204 ARG A C 1
ATOM 1540 O O . ARG A 1 204 ? 15.286 -18.712 -20.041 1.00 83.88 204 ARG A O 1
ATOM 1547 N N . ALA A 1 205 ? 14.556 -17.862 -18.099 1.00 86.69 205 ALA A N 1
ATOM 1548 C CA . ALA A 1 205 ? 13.547 -18.886 -17.846 1.00 86.69 205 ALA A CA 1
ATOM 1549 C C . ALA A 1 205 ? 12.280 -18.676 -18.693 1.00 86.69 205 ALA A C 1
ATOM 1551 O O . ALA A 1 205 ? 11.484 -19.601 -18.850 1.00 86.69 205 ALA A O 1
ATOM 1552 N N . TYR A 1 206 ? 12.081 -17.466 -19.232 1.00 85.38 206 TYR A N 1
ATOM 1553 C CA . TYR A 1 206 ? 10.913 -17.110 -20.031 1.00 85.38 206 TYR A CA 1
ATOM 1554 C C . TYR A 1 206 ? 11.291 -16.262 -21.261 1.00 85.38 206 TYR A C 1
ATOM 1556 O O . TYR A 1 206 ? 12.208 -15.443 -21.167 1.00 85.38 206 TYR A O 1
ATOM 1564 N N . PRO A 1 207 ? 10.611 -16.421 -22.416 1.00 85.56 207 PRO A N 1
ATOM 1565 C CA . PRO A 1 207 ? 10.954 -15.690 -23.637 1.00 85.56 207 PRO A CA 1
ATOM 1566 C C . PRO A 1 207 ? 10.674 -14.185 -23.531 1.00 85.56 207 PRO A C 1
ATOM 1568 O O . PRO A 1 207 ? 9.584 -13.785 -23.110 1.00 85.56 207 PRO A O 1
ATOM 1571 N N . GLU A 1 208 ? 11.593 -13.348 -24.030 1.00 82.31 208 GLU A N 1
ATOM 1572 C CA . GLU A 1 208 ? 11.410 -11.884 -24.084 1.00 82.31 208 GLU A CA 1
ATOM 1573 C C . GLU A 1 208 ? 10.163 -11.479 -24.888 1.00 82.31 208 GLU A C 1
ATOM 1575 O O . GLU A 1 208 ? 9.453 -10.546 -24.519 1.00 82.31 208 GLU A O 1
ATOM 1580 N N . SER A 1 209 ? 9.825 -12.236 -25.939 1.00 82.81 209 SER A N 1
ATOM 1581 C CA . SER A 1 209 ? 8.650 -11.989 -26.792 1.00 82.81 209 SER A CA 1
ATOM 1582 C C . SER A 1 209 ? 7.316 -12.025 -26.038 1.00 82.81 209 SER A C 1
ATOM 1584 O O . SER A 1 209 ? 6.325 -11.457 -26.494 1.00 82.81 209 SER A O 1
ATOM 1586 N N . SER A 1 210 ? 7.279 -12.689 -24.882 1.00 85.94 210 SER A N 1
ATOM 1587 C CA . SER A 1 210 ? 6.080 -12.834 -24.055 1.00 85.94 210 SER A CA 1
ATOM 1588 C C . SER A 1 210 ? 6.065 -11.899 -22.840 1.00 85.94 210 SER A C 1
ATOM 1590 O O . SER A 1 210 ? 5.086 -11.911 -22.090 1.00 85.94 210 SER A O 1
ATOM 1592 N N . PHE A 1 211 ? 7.101 -11.068 -22.661 1.00 86.94 211 PHE A N 1
ATOM 1593 C CA . PHE A 1 211 ? 7.250 -10.155 -21.524 1.00 86.94 211 PHE A CA 1
ATOM 1594 C C . PHE A 1 211 ? 6.040 -9.236 -21.365 1.00 86.94 211 PHE A C 1
ATOM 1596 O O . PHE A 1 211 ? 5.383 -9.273 -20.330 1.00 86.94 211 PHE A O 1
ATOM 1603 N N . ALA A 1 212 ? 5.679 -8.490 -22.414 1.00 86.69 212 ALA A N 1
ATOM 1604 C CA . ALA A 1 212 ? 4.607 -7.494 -22.355 1.00 86.69 212 ALA A CA 1
ATOM 1605 C C . ALA A 1 212 ? 3.251 -8.083 -21.922 1.00 86.69 212 ALA A C 1
ATOM 1607 O O . ALA A 1 212 ? 2.490 -7.440 -21.201 1.00 86.69 212 ALA A O 1
ATOM 1608 N N . ARG A 1 213 ? 2.951 -9.324 -22.333 1.00 89.88 213 ARG A N 1
ATOM 1609 C CA . ARG A 1 213 ? 1.715 -10.013 -21.936 1.00 89.88 213 ARG A CA 1
ATOM 1610 C C . ARG A 1 213 ? 1.742 -10.385 -20.458 1.00 89.88 213 ARG A C 1
ATOM 1612 O O . ARG A 1 213 ? 0.791 -10.086 -19.745 1.00 89.88 213 ARG A O 1
ATOM 1619 N N . LEU A 1 214 ? 2.819 -11.026 -20.006 1.00 90.50 214 LEU A N 1
ATOM 1620 C CA . LEU A 1 214 ? 2.953 -11.468 -18.616 1.00 90.50 214 LEU A CA 1
ATOM 1621 C C . LEU A 1 214 ? 2.990 -10.271 -17.653 1.00 90.50 214 LEU A C 1
ATOM 1623 O O . LEU A 1 214 ? 2.333 -10.276 -16.617 1.00 90.50 214 LEU A O 1
ATOM 1627 N N . ASP A 1 215 ? 3.694 -9.219 -18.054 1.00 90.38 215 ASP A N 1
ATOM 1628 C CA . ASP A 1 215 ? 3.802 -7.946 -17.353 1.00 90.38 215 ASP A CA 1
ATOM 1629 C C . ASP A 1 215 ? 2.433 -7.263 -17.176 1.00 90.38 215 ASP A C 1
ATOM 1631 O O . ASP A 1 215 ? 2.041 -6.928 -16.054 1.00 90.38 215 ASP A O 1
ATOM 1635 N N . MET A 1 216 ? 1.641 -7.162 -18.248 1.00 90.69 216 MET A N 1
ATOM 1636 C CA . MET A 1 216 ? 0.276 -6.627 -18.189 1.00 90.69 216 MET A CA 1
ATOM 1637 C C . MET A 1 216 ? -0.652 -7.476 -17.309 1.00 90.69 216 MET A C 1
ATOM 1639 O O . MET A 1 216 ? -1.408 -6.922 -16.509 1.00 90.69 216 MET A O 1
ATOM 1643 N N . ILE A 1 217 ? -0.585 -8.808 -17.425 1.00 93.38 217 ILE A N 1
ATOM 1644 C CA . ILE A 1 217 ? -1.410 -9.731 -16.630 1.00 93.38 217 ILE A CA 1
ATOM 1645 C C . ILE A 1 217 ? -1.135 -9.549 -15.137 1.00 93.38 217 ILE A C 1
ATOM 1647 O O . ILE A 1 217 ? -2.079 -9.440 -14.358 1.00 93.38 217 ILE A O 1
ATOM 1651 N N . LEU A 1 218 ? 0.133 -9.487 -14.725 1.00 94.56 218 LEU A N 1
ATOM 1652 C CA . LEU A 1 218 ? 0.487 -9.402 -13.306 1.00 94.56 218 LEU A CA 1
ATOM 1653 C C . LEU A 1 218 ? 0.155 -8.034 -12.701 1.00 94.56 218 LEU A C 1
ATOM 1655 O O . LEU A 1 218 ? -0.349 -7.975 -11.580 1.00 94.56 218 LEU A O 1
ATOM 1659 N N . HIS A 1 219 ? 0.314 -6.944 -13.454 1.00 92.94 219 HIS A N 1
ATOM 1660 C CA . HIS A 1 219 ? -0.158 -5.625 -13.017 1.00 92.94 219 HIS A CA 1
ATOM 1661 C C . HIS A 1 219 ? -1.689 -5.572 -12.907 1.00 92.94 219 HIS A C 1
ATOM 1663 O O . HIS A 1 219 ? -2.227 -5.054 -11.926 1.00 92.94 219 HIS A O 1
ATOM 1669 N N . GLY A 1 220 ? -2.398 -6.157 -13.879 1.00 93.81 220 GLY A N 1
ATOM 1670 C CA . GLY A 1 220 ? -3.854 -6.294 -13.839 1.00 93.81 220 GLY A CA 1
ATOM 1671 C C . GLY A 1 220 ? -4.330 -7.137 -12.654 1.00 93.81 220 GLY A C 1
ATOM 1672 O O . GLY A 1 220 ? -5.303 -6.775 -11.996 1.00 93.81 220 GLY A O 1
ATOM 1673 N N . LEU A 1 221 ? -3.611 -8.214 -12.327 1.00 96.06 221 LEU A N 1
ATOM 1674 C CA . LEU A 1 221 ? -3.898 -9.076 -11.181 1.00 96.06 221 LEU A CA 1
ATOM 1675 C C . LEU A 1 221 ? -3.751 -8.326 -9.851 1.00 96.06 221 LEU A C 1
ATOM 1677 O O . LEU A 1 221 ? -4.608 -8.473 -8.984 1.00 96.06 221 LEU A O 1
ATOM 1681 N N . VAL A 1 222 ? -2.719 -7.489 -9.692 1.00 96.38 222 VAL A N 1
ATOM 1682 C CA . VAL A 1 222 ? -2.549 -6.649 -8.491 1.00 96.38 222 VAL A CA 1
ATOM 1683 C C . VAL A 1 222 ? -3.686 -5.641 -8.347 1.00 96.38 222 VAL A C 1
ATOM 1685 O O . VAL A 1 222 ? -4.229 -5.488 -7.252 1.00 96.38 222 VAL A O 1
ATOM 1688 N N . ALA A 1 223 ? -4.093 -4.989 -9.437 1.00 96.31 223 ALA A N 1
ATOM 1689 C CA . ALA A 1 223 ? -5.232 -4.072 -9.417 1.00 96.31 223 ALA A CA 1
ATOM 1690 C C . ALA A 1 223 ? -6.547 -4.798 -9.079 1.00 96.31 223 ALA A C 1
ATOM 1692 O O . ALA A 1 223 ? -7.319 -4.338 -8.235 1.00 96.31 223 ALA A O 1
ATOM 1693 N N . ALA A 1 224 ? -6.784 -5.969 -9.676 1.00 96.94 224 ALA A N 1
ATOM 1694 C CA . ALA A 1 224 ? -7.951 -6.798 -9.385 1.00 96.94 224 ALA A CA 1
ATOM 1695 C C . ALA A 1 224 ? -7.969 -7.273 -7.923 1.00 96.94 224 ALA A C 1
ATOM 1697 O O . ALA A 1 224 ? -9.013 -7.225 -7.270 1.00 96.94 224 ALA A O 1
ATOM 1698 N N . LEU A 1 225 ? -6.815 -7.674 -7.383 1.00 96.56 225 LEU A N 1
ATOM 1699 C CA . LEU A 1 225 ? -6.674 -8.060 -5.983 1.00 96.56 225 LEU A CA 1
ATOM 1700 C C . LEU A 1 225 ? -6.972 -6.887 -5.047 1.00 96.56 225 LEU A C 1
ATOM 1702 O O . LEU A 1 225 ? -7.657 -7.078 -4.047 1.00 96.56 225 LEU A O 1
ATOM 1706 N N . ALA A 1 226 ? -6.520 -5.677 -5.376 1.00 96.56 226 ALA A N 1
ATOM 1707 C CA . ALA A 1 226 ? -6.824 -4.489 -4.586 1.00 96.56 226 ALA A CA 1
ATOM 1708 C C . ALA A 1 226 ? -8.332 -4.223 -4.521 1.00 96.56 226 ALA A C 1
ATOM 1710 O O . ALA A 1 226 ? -8.874 -4.014 -3.436 1.00 96.56 226 ALA A O 1
ATOM 1711 N N . LEU A 1 227 ? -9.030 -4.309 -5.657 1.00 96.81 227 LEU A N 1
ATOM 1712 C CA . LEU A 1 227 ? -10.489 -4.186 -5.699 1.00 96.81 227 LEU A CA 1
ATOM 1713 C C . LEU A 1 227 ? -11.177 -5.284 -4.882 1.00 96.81 227 LEU A C 1
ATOM 1715 O O . LEU A 1 227 ? -12.101 -4.996 -4.120 1.00 96.81 227 LEU A O 1
ATOM 1719 N N . LEU A 1 228 ? -10.703 -6.528 -4.993 1.00 96.31 228 LEU A N 1
ATOM 1720 C CA . LEU A 1 228 ? -11.212 -7.652 -4.211 1.00 96.31 228 LEU A CA 1
ATOM 1721 C C . LEU A 1 228 ? -11.004 -7.429 -2.713 1.00 96.31 228 LEU A C 1
ATOM 1723 O O . LEU A 1 228 ? -11.916 -7.684 -1.932 1.00 96.31 228 LEU A O 1
ATOM 1727 N N . MET A 1 229 ? -9.845 -6.918 -2.306 1.00 95.38 229 MET A N 1
ATOM 1728 C CA . MET A 1 229 ? -9.518 -6.639 -0.908 1.00 95.38 229 MET A CA 1
ATOM 1729 C C . MET A 1 229 ? -10.323 -5.470 -0.347 1.00 95.38 229 MET A C 1
ATOM 1731 O O . MET A 1 229 ? -10.800 -5.564 0.782 1.00 95.38 229 MET A O 1
ATOM 1735 N N . ILE A 1 230 ? -10.568 -4.420 -1.135 1.00 94.44 230 ILE A N 1
ATOM 1736 C CA . ILE A 1 230 ? -11.485 -3.331 -0.762 1.00 94.44 230 ILE A CA 1
ATOM 1737 C C . ILE A 1 230 ? -12.908 -3.876 -0.603 1.00 94.44 230 ILE A C 1
ATOM 1739 O O . ILE A 1 230 ? -13.584 -3.573 0.381 1.00 94.44 230 ILE A O 1
ATOM 1743 N N . TYR A 1 231 ? -13.369 -4.700 -1.546 1.00 94.31 231 TYR A N 1
ATOM 1744 C CA . TYR A 1 231 ? -14.695 -5.312 -1.493 1.00 94.31 231 TYR A CA 1
ATOM 1745 C C . TYR A 1 231 ? -14.847 -6.233 -0.276 1.00 94.31 231 TYR A C 1
ATOM 1747 O O . TYR A 1 231 ? -15.813 -6.110 0.478 1.00 94.31 231 TYR A O 1
ATOM 1755 N N . ALA A 1 232 ? -13.878 -7.122 -0.052 1.00 92.38 232 ALA A N 1
ATOM 1756 C CA . ALA A 1 232 ? -13.836 -8.032 1.086 1.00 92.38 232 ALA A CA 1
ATOM 1757 C C . ALA A 1 232 ? -13.758 -7.255 2.406 1.00 92.38 232 ALA A C 1
ATOM 1759 O O . ALA A 1 232 ? -14.536 -7.528 3.317 1.00 92.38 232 ALA A O 1
ATOM 1760 N N . GLY A 1 233 ? -12.905 -6.231 2.482 1.00 90.38 233 GLY A N 1
ATOM 1761 C CA . GLY A 1 233 ? -12.825 -5.299 3.604 1.00 90.38 233 GLY A CA 1
ATOM 1762 C C . GLY A 1 233 ? -14.174 -4.661 3.904 1.00 90.38 233 GLY A C 1
ATOM 1763 O O . GLY A 1 233 ? -14.684 -4.765 5.016 1.00 90.38 233 GLY A O 1
ATOM 1764 N N . ASN A 1 234 ? -14.819 -4.087 2.891 1.00 91.50 234 ASN A N 1
ATOM 1765 C CA . ASN A 1 234 ? -16.115 -3.448 3.060 1.00 91.50 234 ASN A CA 1
ATOM 1766 C C . ASN A 1 234 ? -17.239 -4.442 3.387 1.00 91.50 234 ASN A C 1
ATOM 1768 O O . ASN A 1 234 ? -18.200 -4.042 4.029 1.00 91.50 234 ASN A O 1
ATOM 1772 N N . ARG A 1 235 ? -17.172 -5.708 2.961 1.00 91.69 235 ARG A N 1
ATOM 1773 C CA . ARG A 1 235 ? -18.219 -6.712 3.229 1.00 91.69 235 ARG A CA 1
ATOM 1774 C C . ARG A 1 235 ? -18.054 -7.398 4.581 1.00 91.69 235 ARG A C 1
ATOM 1776 O O . ARG A 1 235 ? -19.035 -7.586 5.291 1.00 91.69 235 ARG A O 1
ATOM 1783 N N . PHE A 1 236 ? -16.842 -7.829 4.903 1.00 92.94 236 PHE A N 1
ATOM 1784 C CA . PHE A 1 236 ? -16.548 -8.587 6.117 1.00 92.94 236 PHE A CA 1
ATOM 1785 C C . PHE A 1 236 ? -16.172 -7.666 7.274 1.00 92.94 236 PHE A C 1
ATOM 1787 O O . PHE A 1 236 ? -16.668 -7.846 8.382 1.00 92.94 236 PHE A O 1
ATOM 1794 N N . GLY A 1 237 ? -15.364 -6.640 7.005 1.00 88.69 237 GLY A N 1
ATOM 1795 C CA . GLY A 1 237 ? -14.956 -5.658 8.003 1.00 88.69 237 GLY A CA 1
ATOM 1796 C C . GLY A 1 237 ? -16.121 -4.819 8.520 1.00 88.69 237 GLY A C 1
ATOM 1797 O O . GLY A 1 237 ? -16.220 -4.629 9.725 1.00 88.69 237 GLY A O 1
ATOM 1798 N N . SER A 1 238 ? -17.051 -4.390 7.657 1.00 90.31 238 SER A N 1
ATOM 1799 C CA . SER A 1 238 ? -18.254 -3.660 8.103 1.00 90.31 238 SER A CA 1
ATOM 1800 C C . SER A 1 238 ? -19.119 -4.490 9.048 1.00 90.31 238 SER A C 1
ATOM 1802 O O . SER A 1 238 ? -19.443 -4.016 10.128 1.00 90.31 238 SER A O 1
ATOM 1804 N N . ARG A 1 239 ? -19.406 -5.749 8.691 1.00 89.94 239 ARG A N 1
ATOM 1805 C CA . ARG A 1 239 ? -20.167 -6.689 9.530 1.00 89.94 239 ARG A CA 1
ATOM 1806 C C . ARG A 1 239 ? -19.481 -6.958 10.859 1.00 89.94 239 ARG A C 1
ATOM 1808 O O . ARG A 1 239 ? -20.141 -7.104 11.878 1.00 89.94 239 ARG A O 1
ATOM 1815 N N . GLN A 1 240 ? -18.155 -7.069 10.854 1.00 90.69 240 GLN A N 1
ATOM 1816 C CA . GLN A 1 240 ? -17.414 -7.287 12.088 1.00 90.69 240 GLN A CA 1
ATOM 1817 C C . GLN A 1 240 ? -17.444 -6.042 12.981 1.00 90.69 240 GLN A C 1
ATOM 1819 O O . GLN A 1 240 ? -17.643 -6.165 14.184 1.00 90.69 240 GLN A O 1
ATOM 1824 N N . VAL A 1 241 ? -17.306 -4.848 12.401 1.00 86.88 241 VAL A N 1
ATOM 1825 C CA . VAL A 1 241 ? -17.451 -3.579 13.126 1.00 86.88 241 VAL A CA 1
ATOM 1826 C C . VAL A 1 241 ? -18.871 -3.412 13.671 1.00 86.88 241 VAL A C 1
ATOM 1828 O O . VAL A 1 241 ? -19.025 -3.005 14.813 1.00 86.88 241 VAL A O 1
ATOM 1831 N N . GLU A 1 242 ? -19.893 -3.769 12.899 1.00 88.81 242 GLU A N 1
ATOM 1832 C CA . GLU A 1 242 ? -21.299 -3.761 13.320 1.00 88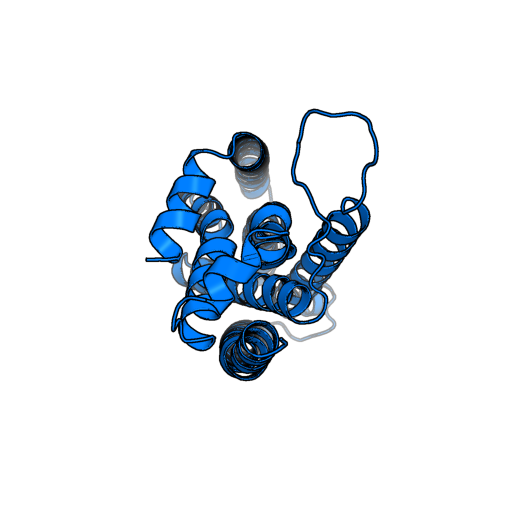.81 242 GLU A CA 1
ATOM 1833 C C . GLU A 1 242 ? -21.531 -4.689 14.520 1.00 88.81 242 GLU A C 1
ATOM 1835 O O . GLU A 1 242 ? -22.041 -4.246 15.542 1.00 88.81 242 GLU A O 1
ATOM 1840 N N . ARG A 1 243 ? -21.009 -5.922 14.484 1.00 87.81 243 ARG A N 1
ATOM 1841 C CA . ARG A 1 243 ? -21.050 -6.834 15.643 1.00 87.81 243 ARG A CA 1
ATOM 1842 C C . ARG A 1 243 ? -20.374 -6.263 16.886 1.00 87.81 243 ARG A C 1
ATOM 1844 O O . ARG A 1 243 ? -20.852 -6.492 17.988 1.00 87.81 243 ARG A O 1
ATOM 1851 N N . LEU A 1 244 ? -19.256 -5.551 16.725 1.00 85.88 244 LEU A N 1
ATOM 1852 C CA . LEU A 1 244 ? -18.584 -4.884 17.846 1.00 85.88 244 LEU A CA 1
ATOM 1853 C C . LEU A 1 244 ? -19.422 -3.723 18.399 1.00 85.88 244 LEU A C 1
ATOM 1855 O O . LEU A 1 244 ? -19.350 -3.426 19.590 1.00 85.88 244 LEU A O 1
ATOM 1859 N N . LEU A 1 245 ? -20.205 -3.057 17.548 1.00 84.56 245 LEU A N 1
ATOM 1860 C CA . LEU A 1 245 ? -21.124 -2.008 17.980 1.00 84.56 245 LEU A CA 1
ATOM 1861 C C . LEU A 1 245 ? -22.332 -2.579 18.741 1.00 84.56 245 LEU A C 1
ATOM 1863 O O . LEU A 1 245 ? -22.802 -1.943 19.677 1.00 84.56 245 LEU A O 1
ATOM 1867 N N . GLU A 1 246 ? -22.787 -3.778 18.370 1.00 84.56 246 GLU A N 1
ATOM 1868 C CA . GLU A 1 246 ? -23.947 -4.466 18.956 1.00 84.56 246 GLU A CA 1
ATOM 1869 C C . GLU A 1 246 ? -23.626 -5.330 20.186 1.00 84.56 246 GLU A C 1
ATOM 1871 O O . GLU A 1 246 ? -24.538 -5.709 20.919 1.00 84.56 246 GLU A O 1
ATOM 1876 N N . SER A 1 247 ? -22.357 -5.676 20.425 1.00 71.56 247 SER A N 1
ATOM 1877 C CA . SER A 1 247 ? -21.958 -6.496 21.572 1.00 71.56 247 SER A CA 1
ATOM 1878 C C . SER A 1 247 ? -22.011 -5.685 22.876 1.00 71.56 247 SER A C 1
ATOM 1880 O O . SER A 1 247 ? -20.993 -5.137 23.314 1.00 71.56 247 SER A O 1
ATOM 1882 N N . THR A 1 248 ? -23.202 -5.601 23.468 1.00 55.81 248 THR A N 1
ATOM 1883 C CA . THR A 1 248 ? -23.456 -5.227 24.874 1.00 55.81 248 THR A CA 1
ATOM 1884 C C . THR A 1 248 ? -23.769 -6.443 25.723 1.00 55.81 248 THR A C 1
ATOM 1886 O O . THR A 1 248 ? -24.538 -7.305 25.241 1.00 55.81 248 THR A O 1
#

Secondary structure (DSSP, 8-state):
-HHHHHHHHHHH-HHHHHHHHHHHHHHHHHHHHHHHHHTT--SS-HHHHHHHHHHHHHHHHHHHHHHHHHHHGGGTTGGGGGGHHHHHSS---HHHHHHHHHHHHHHHHHHHHHHHHHHHHHTT-S---HHHHHHHHHHHHHHHHHHHHHHHHHS--TT----TT--S--TTHHHHHHHHHHHHHHHHHHHHHHHHHHHHHHTTSS-GGGHHHHHHHHHHHHHHHHHHHHHHIIIIIHHHHHHHHH--

Sequence (248 aa):
MVLRKDLKLLFRDPVLWYGLATSAIVLGFFAYNTIRAGVSGGDRSFESAKGMISGTIVMMPCLMGSVIGAQTGGISLSREGSCFWLLQANPTDGANLFRAKFIYAMLPSVVLMLPFFVIIEFAGLPHYQLWRELLSGLSIAATVASFQILLDAYLPDFTIRVEIGSSKSGKGKGKLVTVLLASMGVVMVLVLLVMLPTILVATRAYPESSFARLDMILHGLVAALALLMIYAGNRFGSRQVERLLEST

pLDDT: mean 84.48, std 12.55, range [37.0, 97.25]